Protein AF-A0A2I1XCS3-F1 (afdb_monomer)

Structure (mmCIF, N/CA/C/O backbone):
data_AF-A0A2I1XCS3-F1
#
_entry.id   AF-A0A2I1XCS3-F1
#
loop_
_atom_site.group_PDB
_atom_site.id
_atom_site.type_symbol
_atom_site.label_atom_id
_atom_site.label_alt_id
_atom_site.label_comp_id
_atom_site.label_asym_id
_atom_site.label_entity_id
_atom_site.label_seq_id
_atom_site.pdbx_PDB_ins_code
_atom_site.Cartn_x
_atom_site.Cartn_y
_atom_site.Cartn_z
_atom_site.occupancy
_atom_site.B_iso_or_equiv
_atom_site.auth_seq_id
_atom_site.auth_comp_id
_atom_site.auth_asym_id
_atom_site.auth_atom_id
_atom_site.pdbx_PDB_model_num
ATOM 1 N N . ALA A 1 1 ? -43.484 13.516 54.466 1.00 50.44 1 ALA A N 1
ATOM 2 C CA . ALA A 1 1 ? -42.136 13.540 53.861 1.00 50.44 1 ALA A CA 1
ATOM 3 C C . ALA A 1 1 ? -41.973 12.283 53.014 1.00 50.44 1 ALA A C 1
ATOM 5 O O . ALA A 1 1 ? -42.245 11.212 53.533 1.00 50.44 1 ALA A O 1
ATOM 6 N N . LYS A 1 2 ? -41.584 12.385 51.735 1.00 57.50 2 LYS A N 1
ATOM 7 C CA . LYS A 1 2 ? -41.239 11.208 50.914 1.00 57.50 2 LYS A CA 1
ATOM 8 C C . LYS A 1 2 ? -39.799 10.790 51.222 1.00 57.50 2 LYS A C 1
ATOM 10 O O . LYS A 1 2 ? -38.893 11.078 50.449 1.00 57.50 2 LYS A O 1
ATOM 15 N N . ALA A 1 3 ? -39.564 10.194 52.386 1.00 67.25 3 ALA A N 1
ATOM 16 C CA . ALA A 1 3 ? -38.280 9.554 52.654 1.00 67.25 3 ALA A CA 1
ATOM 17 C C . ALA A 1 3 ? -38.293 8.164 52.000 1.00 67.25 3 ALA A C 1
ATOM 19 O O . ALA A 1 3 ? -39.266 7.426 52.145 1.00 67.25 3 ALA A O 1
ATOM 20 N N . LEU A 1 4 ? -37.241 7.819 51.252 1.00 79.56 4 LEU A N 1
ATOM 21 C CA . LEU A 1 4 ? -37.061 6.484 50.656 1.00 79.56 4 LEU A CA 1
ATOM 22 C C . LEU A 1 4 ? -38.173 6.051 49.675 1.00 79.56 4 LEU A C 1
ATOM 24 O O . LEU A 1 4 ? -38.489 4.873 49.581 1.00 79.56 4 LEU A O 1
ATOM 28 N N . ASN A 1 5 ? -38.788 6.997 48.954 1.00 82.56 5 ASN A N 1
ATOM 29 C CA . ASN A 1 5 ? -39.909 6.741 48.033 1.00 82.56 5 ASN A CA 1
ATOM 30 C C . ASN A 1 5 ? -41.073 5.935 48.656 1.00 82.56 5 ASN A C 1
ATOM 32 O O . ASN A 1 5 ? -41.767 5.192 47.965 1.00 82.56 5 ASN A O 1
ATOM 36 N N . THR A 1 6 ? -41.279 6.086 49.966 1.00 82.19 6 THR A N 1
ATOM 37 C CA . THR A 1 6 ? -42.438 5.534 50.676 1.00 82.19 6 THR A CA 1
ATOM 38 C C . THR A 1 6 ? -43.639 6.464 50.531 1.00 82.19 6 THR A C 1
ATOM 40 O O . THR A 1 6 ? -43.492 7.686 50.390 1.00 82.19 6 THR A O 1
ATOM 43 N N . ASN A 1 7 ? -44.837 5.881 50.561 1.00 82.69 7 ASN A N 1
ATOM 44 C CA . ASN A 1 7 ? -46.089 6.624 50.622 1.00 82.69 7 ASN A CA 1
ATOM 45 C C . ASN A 1 7 ? -46.770 6.336 51.961 1.00 82.69 7 ASN A C 1
ATOM 47 O O . ASN A 1 7 ? -46.747 5.200 52.430 1.00 82.69 7 ASN A O 1
ATOM 51 N N . ILE A 1 8 ? -47.353 7.365 52.568 1.00 85.25 8 ILE A N 1
ATOM 52 C CA . ILE A 1 8 ? -48.136 7.231 53.797 1.00 85.25 8 ILE A CA 1
ATOM 53 C C . ILE A 1 8 ? -49.594 7.391 53.397 1.00 85.25 8 ILE A C 1
ATOM 55 O O . ILE A 1 8 ? -49.936 8.388 52.754 1.00 85.25 8 ILE A O 1
ATOM 59 N N . ASP A 1 9 ? -50.433 6.421 53.744 1.00 84.25 9 ASP A N 1
ATOM 60 C CA . ASP A 1 9 ? -51.871 6.543 53.544 1.00 84.25 9 ASP A CA 1
ATOM 61 C C . ASP A 1 9 ? -52.403 7.675 54.447 1.00 84.25 9 ASP A C 1
ATOM 63 O O . ASP A 1 9 ? -52.253 7.608 55.670 1.00 84.25 9 ASP A O 1
ATOM 67 N N . PRO A 1 10 ? -52.998 8.742 53.885 1.00 84.38 10 PRO A N 1
ATOM 68 C CA . PRO A 1 10 ? -53.437 9.897 54.666 1.00 84.38 10 PRO A CA 1
ATOM 69 C C . PRO A 1 10 ? -54.674 9.608 55.532 1.00 84.38 10 PRO A C 1
ATOM 71 O O . PRO A 1 10 ? -55.005 10.413 56.400 1.00 84.38 10 PRO A O 1
ATOM 74 N N . THR A 1 11 ? -55.356 8.488 55.292 1.00 89.31 11 THR A N 1
ATOM 75 C CA . THR A 1 11 ? -56.594 8.076 55.960 1.00 89.31 11 THR A CA 1
ATOM 76 C C . THR A 1 11 ? -56.315 7.081 57.079 1.00 89.31 11 THR A C 1
ATOM 78 O O . THR A 1 11 ? -56.870 7.209 58.167 1.00 89.31 11 THR A O 1
ATOM 81 N N . THR A 1 12 ? -55.462 6.086 56.818 1.00 89.94 12 THR A N 1
ATOM 82 C CA . THR A 1 12 ? -55.155 5.008 57.775 1.00 89.94 12 THR A CA 1
ATOM 83 C C . THR A 1 12 ? -53.853 5.239 58.540 1.00 89.94 12 THR A C 1
ATOM 85 O O . THR A 1 12 ? -53.646 4.635 59.589 1.00 89.94 12 THR A O 1
ATOM 88 N N . GLY A 1 13 ? -52.972 6.112 58.039 1.00 87.00 13 GLY A N 1
ATOM 89 C CA . GLY A 1 13 ? -51.632 6.331 58.583 1.00 87.00 13 GLY A CA 1
ATOM 90 C C . GLY A 1 13 ? -50.637 5.208 58.267 1.00 87.00 13 GLY A C 1
ATOM 91 O O . GLY A 1 13 ? -49.508 5.249 58.758 1.00 87.00 13 GLY A O 1
ATOM 92 N N . GLU A 1 14 ? -51.027 4.211 57.467 1.00 89.00 14 GLU A N 1
ATOM 93 C CA . GLU A 1 14 ? -50.168 3.085 57.105 1.00 89.00 14 GLU A CA 1
ATOM 94 C C . GLU A 1 14 ? -48.995 3.544 56.228 1.00 89.00 14 GLU A C 1
ATOM 96 O O . GLU A 1 14 ? -49.155 4.335 55.294 1.00 89.00 14 GLU A O 1
ATOM 101 N N . VAL A 1 15 ? -47.794 3.048 56.531 1.00 84.69 15 VAL A N 1
ATOM 102 C CA . VAL A 1 15 ? -46.579 3.343 55.765 1.00 84.69 15 VAL A CA 1
ATOM 103 C C . VAL A 1 15 ? -46.347 2.209 54.775 1.00 84.69 15 VAL A C 1
ATOM 105 O O . VAL A 1 15 ? -45.991 1.100 55.169 1.00 84.69 15 VAL A O 1
ATOM 108 N N . ALA A 1 16 ? -46.523 2.491 53.485 1.00 84.88 16 ALA A N 1
ATOM 109 C CA . ALA A 1 16 ? -46.220 1.529 52.435 1.00 84.88 16 ALA A CA 1
ATOM 110 C C . ALA A 1 16 ? -44.713 1.235 52.386 1.00 84.88 16 ALA A C 1
ATOM 112 O O . ALA A 1 16 ? -43.883 2.121 52.625 1.00 84.88 16 ALA A O 1
ATOM 113 N N . ALA A 1 17 ? -44.361 -0.001 52.019 1.00 83.94 17 ALA A N 1
ATOM 114 C CA . ALA A 1 17 ? -42.970 -0.377 51.797 1.00 83.94 17 ALA A CA 1
ATOM 115 C C . ALA A 1 17 ? -42.306 0.560 50.763 1.00 83.94 17 ALA A C 1
ATOM 117 O O . ALA A 1 17 ? -42.971 1.003 49.818 1.00 83.94 17 ALA A O 1
ATOM 118 N N . PRO A 1 18 ? -41.003 0.864 50.913 1.00 88.69 18 PRO A N 1
ATOM 119 C CA . PRO A 1 18 ? -40.250 1.578 49.890 1.00 88.69 18 PRO A CA 1
ATOM 120 C C . PRO A 1 18 ? -40.384 0.877 48.537 1.00 88.69 18 PRO A C 1
ATOM 122 O O . PRO A 1 18 ? -40.451 -0.348 48.470 1.00 88.69 18 PRO A O 1
ATOM 125 N N . SER A 1 19 ? -40.408 1.647 47.455 1.00 90.50 19 SER A N 1
ATOM 126 C CA . SER A 1 19 ? -40.428 1.098 46.100 1.00 90.50 19 SER A CA 1
ATOM 127 C C . SER A 1 19 ? -39.389 1.813 45.259 1.00 90.50 19 SER A C 1
ATOM 129 O O . SER A 1 19 ? -39.515 3.002 44.975 1.00 90.50 19 SER A O 1
ATOM 131 N N . PHE A 1 20 ? -38.335 1.108 44.873 1.00 92.94 20 PHE A N 1
ATOM 132 C CA . PHE A 1 20 ? -37.282 1.639 44.019 1.00 92.94 20 PHE A CA 1
ATOM 133 C C . PHE A 1 20 ? -37.382 1.009 42.644 1.00 92.94 20 PHE A C 1
ATOM 135 O O . PHE A 1 20 ? -37.646 -0.182 42.500 1.00 92.94 20 PHE A O 1
ATOM 142 N N . THR A 1 21 ? -37.159 1.807 41.609 1.00 93.88 21 THR A N 1
ATOM 143 C CA . THR A 1 21 ? -37.117 1.308 40.239 1.00 93.88 21 THR A CA 1
ATOM 144 C C . THR A 1 21 ? -35.851 1.808 39.576 1.00 93.88 21 THR A C 1
ATOM 146 O O . THR A 1 21 ? -35.616 3.013 39.519 1.00 93.88 21 THR A O 1
ATOM 149 N N . VAL A 1 22 ? -35.046 0.873 39.076 1.00 96.50 22 VAL A N 1
ATOM 150 C CA . VAL A 1 22 ? -33.810 1.164 38.349 1.00 96.50 22 VAL A CA 1
ATOM 151 C C . VAL A 1 22 ? -34.077 1.027 36.857 1.00 96.50 22 VAL A C 1
ATOM 153 O O . VAL A 1 22 ? -34.638 0.027 36.403 1.00 96.50 22 VAL A O 1
ATOM 156 N N . THR A 1 23 ? -33.689 2.043 36.094 1.00 96.38 23 THR A N 1
ATOM 157 C CA . THR A 1 23 ? -33.729 2.010 34.630 1.00 96.38 23 THR A CA 1
ATOM 158 C C . THR A 1 23 ? -32.484 1.293 34.114 1.00 96.38 23 THR A C 1
ATOM 160 O O . THR A 1 23 ? -31.374 1.576 34.559 1.00 96.38 23 THR A O 1
ATOM 163 N N . LYS A 1 24 ? -32.672 0.358 33.188 1.00 95.81 24 LYS A N 1
ATOM 164 C CA . LYS A 1 24 ? -31.611 -0.381 32.505 1.00 95.81 24 LYS A CA 1
ATOM 165 C C . LYS A 1 24 ? -30.914 0.491 31.465 1.00 95.81 24 LYS A C 1
ATOM 167 O O . LYS A 1 24 ? -31.454 1.511 31.038 1.00 95.81 24 LYS A O 1
ATOM 172 N N . ALA A 1 25 ? -29.756 0.043 30.985 1.00 91.69 25 ALA A N 1
ATOM 173 C CA . ALA A 1 25 ? -29.024 0.728 29.917 1.00 91.69 25 ALA A CA 1
ATOM 174 C C . ALA A 1 25 ? -29.815 0.837 28.593 1.00 91.69 25 ALA A C 1
ATOM 176 O O . ALA A 1 25 ? -29.577 1.754 27.814 1.00 91.69 25 ALA A O 1
ATOM 177 N N . ASP A 1 26 ? -30.777 -0.061 28.353 1.00 93.94 26 ASP A N 1
ATOM 178 C CA . ASP A 1 26 ? -31.667 -0.043 27.180 1.00 93.94 26 ASP A CA 1
ATOM 179 C C . ASP A 1 26 ? -32.906 0.866 27.341 1.00 93.94 26 ASP A C 1
ATOM 181 O O . ASP A 1 26 ? -33.750 0.934 26.449 1.00 93.94 26 ASP A O 1
ATOM 185 N N . GLY A 1 27 ? -33.040 1.557 28.480 1.00 94.44 27 GLY A N 1
ATOM 186 C CA . GLY A 1 27 ? -34.174 2.429 28.796 1.00 94.44 27 GLY A CA 1
ATOM 187 C C . GLY A 1 27 ? -35.395 1.722 29.401 1.00 94.44 27 GLY A C 1
ATOM 188 O O . GLY A 1 27 ? -36.298 2.399 29.899 1.00 94.44 27 GLY A O 1
ATOM 189 N N . THR A 1 28 ? -35.442 0.385 29.425 1.00 97.00 28 THR A N 1
ATOM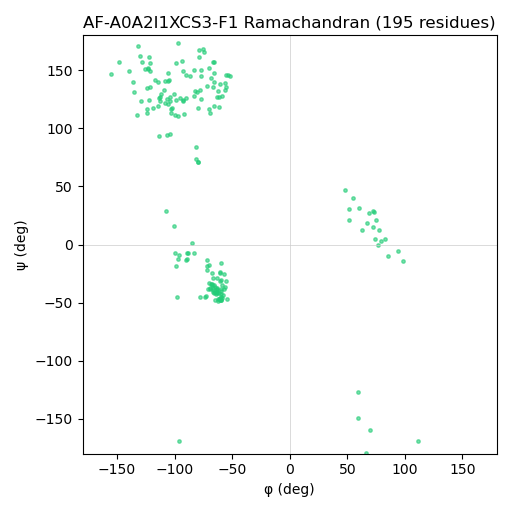 190 C CA . THR A 1 28 ? -36.489 -0.368 30.141 1.00 97.00 28 THR A CA 1
ATOM 191 C C . THR A 1 28 ? -36.256 -0.339 31.654 1.00 97.00 28 THR A C 1
ATOM 193 O O . THR A 1 28 ? -35.203 0.076 32.129 1.00 97.00 28 THR A O 1
ATOM 196 N N . LYS A 1 29 ? -37.238 -0.759 32.459 1.00 97.12 29 LYS A N 1
ATOM 197 C CA . LYS A 1 29 ? -37.126 -0.768 33.928 1.00 97.12 29 LYS A CA 1
ATOM 198 C C . LYS A 1 29 ? -36.914 -2.182 34.455 1.00 97.12 29 LYS A C 1
ATOM 200 O O . LYS A 1 29 ? -37.506 -3.137 33.951 1.00 97.12 29 LYS A O 1
ATOM 205 N N . HIS A 1 30 ? -36.075 -2.318 35.477 1.00 96.94 30 HIS A N 1
ATOM 206 C CA . HIS A 1 30 ? -36.084 -3.505 36.330 1.00 96.94 30 HIS A CA 1
ATOM 207 C C . HIS A 1 30 ? -37.404 -3.591 37.111 1.00 96.94 30 HIS A C 1
ATOM 209 O O . HIS A 1 30 ? -38.061 -2.561 37.306 1.00 96.94 30 HIS A O 1
ATOM 215 N N . PRO A 1 31 ? -37.805 -4.790 37.572 1.00 95.75 31 PRO A N 1
ATOM 216 C CA . PRO A 1 31 ? -38.882 -4.922 38.546 1.00 95.75 31 PRO A CA 1
ATOM 217 C C . PRO A 1 31 ? -38.639 -4.018 39.761 1.00 95.75 31 PRO A C 1
ATOM 219 O O . PRO A 1 31 ? -37.492 -3.814 40.161 1.00 95.75 31 PRO A O 1
ATOM 222 N N . ALA A 1 32 ? -39.710 -3.463 40.332 1.00 94.62 32 ALA A N 1
ATOM 223 C CA . ALA A 1 32 ? -39.592 -2.623 41.517 1.00 94.62 32 ALA A CA 1
ATOM 224 C C . ALA A 1 32 ? -39.101 -3.446 42.719 1.00 94.62 32 ALA A C 1
ATOM 226 O O . ALA A 1 32 ? -39.540 -4.580 42.913 1.00 94.62 32 ALA A O 1
ATOM 227 N N . VAL A 1 33 ? -38.210 -2.863 43.520 1.00 94.25 33 VAL A N 1
ATOM 228 C CA . VAL A 1 33 ? -37.584 -3.516 44.679 1.00 94.25 33 VAL A CA 1
ATOM 229 C C . VAL A 1 33 ? -37.829 -2.733 45.966 1.00 94.25 33 VAL A C 1
ATOM 231 O O . VAL A 1 33 ? -38.018 -1.516 45.936 1.00 94.25 33 VAL A O 1
ATOM 234 N N . GLY A 1 34 ? -37.844 -3.444 47.096 1.00 91.69 34 GLY A N 1
ATOM 235 C CA . GLY A 1 34 ? -38.246 -2.903 48.399 1.00 91.69 34 GLY A CA 1
ATOM 236 C C . GLY A 1 34 ? -37.121 -2.278 49.223 1.00 91.69 34 GLY A C 1
ATOM 237 O O . GLY A 1 34 ? -37.386 -1.615 50.225 1.00 91.69 34 GLY A O 1
ATOM 238 N N . THR A 1 35 ? -35.862 -2.488 48.830 1.00 91.69 35 THR A N 1
ATOM 239 C CA . THR A 1 35 ? -34.694 -2.023 49.584 1.00 91.69 35 THR A CA 1
ATOM 240 C C . THR A 1 35 ? -33.731 -1.227 48.713 1.00 91.69 35 THR A C 1
ATOM 242 O O . THR A 1 35 ? -33.689 -1.367 47.489 1.00 91.69 35 THR A O 1
ATOM 245 N N . VAL A 1 36 ? -32.927 -0.383 49.363 1.00 92.50 36 VAL A N 1
ATOM 246 C CA . VAL A 1 36 ? -31.844 0.344 48.689 1.00 92.50 36 VAL A CA 1
ATOM 247 C C . VAL A 1 36 ? -30.765 -0.624 48.199 1.00 92.50 36 VAL A C 1
ATOM 249 O O . VAL A 1 36 ? -30.219 -0.398 47.126 1.00 92.50 36 VAL A O 1
ATOM 252 N N . GLN A 1 37 ? -30.487 -1.706 48.936 1.00 95.25 37 GLN A N 1
ATOM 253 C CA . GLN A 1 37 ? -29.481 -2.691 48.533 1.00 95.25 37 GLN A CA 1
ATOM 254 C C . GLN A 1 37 ? -29.867 -3.369 47.217 1.00 95.25 37 GLN A C 1
ATOM 256 O O . GLN A 1 37 ? -29.074 -3.342 46.286 1.00 95.25 37 GLN A O 1
ATOM 261 N N . ASP A 1 38 ? -31.105 -3.856 47.090 1.00 95.50 38 ASP A N 1
ATOM 262 C CA . ASP A 1 38 ? -31.568 -4.484 45.846 1.00 95.50 38 ASP A CA 1
ATOM 263 C C . ASP A 1 38 ? -31.497 -3.503 44.666 1.00 95.50 38 ASP A C 1
ATOM 265 O O . ASP A 1 38 ? -31.146 -3.872 43.547 1.00 95.50 38 ASP A O 1
ATOM 269 N N . ALA A 1 39 ? -31.816 -2.226 44.906 1.00 95.44 39 ALA A N 1
ATOM 270 C CA . ALA A 1 39 ? -31.714 -1.198 43.879 1.00 95.44 39 ALA A CA 1
ATOM 271 C C . ALA A 1 39 ? -30.252 -0.965 43.464 1.00 95.44 39 ALA A C 1
ATOM 273 O O . ALA A 1 39 ? -29.965 -0.841 42.275 1.00 95.44 39 ALA A O 1
ATOM 274 N N . LEU A 1 40 ? -29.318 -0.939 44.416 1.00 96.62 40 LEU A N 1
ATOM 275 C CA . LEU A 1 40 ? -27.889 -0.825 44.128 1.00 96.62 40 LEU A CA 1
ATOM 276 C C . LEU A 1 40 ? -27.346 -2.066 43.412 1.00 96.62 40 LEU A C 1
ATOM 278 O O . LEU A 1 40 ? -26.558 -1.912 42.483 1.00 96.62 40 LEU A O 1
ATOM 282 N N . ASP A 1 41 ? -27.816 -3.264 43.755 1.00 97.12 41 ASP A N 1
ATOM 283 C CA . ASP A 1 41 ? -27.465 -4.500 43.053 1.00 97.12 41 ASP A CA 1
ATOM 284 C C . ASP A 1 41 ? -27.951 -4.450 41.598 1.00 97.12 41 ASP A C 1
ATOM 286 O O . ASP A 1 41 ? -27.196 -4.773 40.681 1.00 97.12 41 ASP A O 1
ATOM 290 N N . LYS A 1 42 ? -29.165 -3.928 41.352 1.00 97.38 42 LYS A N 1
ATOM 291 C CA . LYS A 1 42 ? -29.665 -3.669 39.990 1.00 97.38 42 LYS A CA 1
ATOM 292 C C . LYS A 1 42 ? -28.844 -2.636 39.232 1.00 97.38 42 LYS A C 1
ATOM 294 O O . LYS A 1 42 ? -28.633 -2.804 38.034 1.00 97.38 42 LYS A O 1
ATOM 299 N N . VAL A 1 43 ? -28.348 -1.592 39.893 1.00 96.25 43 VAL A N 1
ATOM 300 C CA . VAL A 1 43 ? -27.379 -0.672 39.274 1.00 96.25 43 VAL A CA 1
ATOM 301 C C . VAL A 1 43 ? -26.077 -1.415 38.947 1.00 96.25 43 VAL A C 1
ATOM 303 O O . VAL A 1 43 ? -25.562 -1.265 37.841 1.00 96.25 43 VAL A O 1
ATOM 306 N N . GLY A 1 44 ? -25.592 -2.262 39.860 1.00 96.00 44 GLY A N 1
ATOM 307 C CA . GLY A 1 44 ? -24.431 -3.142 39.693 1.00 96.00 44 GLY A CA 1
ATOM 308 C C . GLY A 1 44 ? -24.530 -4.056 38.466 1.00 96.00 44 GLY A C 1
ATOM 309 O O . GLY A 1 44 ? -23.598 -4.134 37.662 1.00 96.00 44 GLY A O 1
ATOM 310 N N . GLU A 1 45 ? -25.682 -4.701 38.272 1.00 95.25 45 GLU A N 1
ATOM 311 C CA . GLU A 1 45 ? -25.977 -5.530 37.095 1.00 95.25 45 GLU A CA 1
ATOM 312 C C . GLU A 1 45 ? -25.839 -4.741 35.786 1.00 95.25 45 GLU A C 1
ATOM 314 O O . GLU A 1 45 ? -25.338 -5.271 34.799 1.00 95.25 45 GLU A O 1
ATOM 319 N N . GLU A 1 46 ? -26.254 -3.472 35.752 1.00 94.81 46 GLU A N 1
ATOM 320 C CA . GLU A 1 46 ? -26.185 -2.651 34.539 1.00 94.81 46 GLU A CA 1
ATOM 321 C C . GLU A 1 46 ? -24.772 -2.129 34.262 1.00 94.81 46 GLU A C 1
ATOM 323 O O . GLU A 1 46 ? -24.293 -2.227 33.131 1.00 94.81 46 GLU A O 1
ATOM 328 N N . VAL A 1 47 ? -24.070 -1.620 35.279 1.00 93.69 47 VAL A N 1
ATOM 329 C CA . VAL A 1 47 ? -22.708 -1.078 35.104 1.00 93.69 47 VAL A CA 1
ATOM 330 C C . VAL A 1 47 ? -21.688 -2.163 34.747 1.00 93.69 47 VAL A C 1
ATOM 332 O O . VAL A 1 47 ? -20.679 -1.878 34.105 1.00 93.69 47 VAL A O 1
ATOM 335 N N . THR A 1 48 ? -21.959 -3.420 35.104 1.00 92.75 48 THR A N 1
ATOM 336 C CA . THR A 1 48 ? -21.101 -4.562 34.758 1.00 92.75 48 THR A CA 1
ATOM 337 C C . THR A 1 48 ? -21.347 -5.115 33.354 1.00 92.75 48 THR A C 1
ATOM 339 O O . THR A 1 48 ? -20.568 -5.959 32.911 1.00 92.75 48 THR A O 1
ATOM 342 N N . LYS A 1 49 ? -22.368 -4.659 32.609 1.00 92.25 49 LYS A N 1
ATOM 343 C CA . LYS A 1 49 ? -22.595 -5.119 31.223 1.00 92.25 49 LYS A CA 1
ATOM 344 C C . LYS A 1 49 ? -21.471 -4.703 30.274 1.00 92.25 49 LYS A C 1
ATOM 346 O O . LYS A 1 49 ? -21.095 -5.505 29.424 1.00 92.25 49 LYS A O 1
ATOM 351 N N . GLY A 1 50 ? -20.897 -3.512 30.463 1.00 91.69 50 GLY A N 1
ATOM 352 C CA . GLY A 1 50 ? -19.805 -3.006 29.627 1.00 91.69 50 GLY A CA 1
ATOM 353 C C . GLY A 1 50 ? -20.179 -2.892 28.141 1.00 91.69 50 GLY A C 1
ATOM 354 O O . GLY A 1 50 ? -21.338 -2.658 27.800 1.00 91.69 50 GLY A O 1
ATOM 355 N N . LEU A 1 51 ? -19.189 -3.064 27.263 1.00 94.31 51 LEU A N 1
ATOM 356 C CA . LEU A 1 51 ? -19.330 -3.108 25.807 1.00 94.31 51 LEU A CA 1
ATOM 357 C C . LEU A 1 51 ? -18.754 -4.421 25.266 1.00 94.31 51 LEU A C 1
ATOM 359 O O . LEU A 1 51 ? -17.643 -4.793 25.622 1.00 94.31 51 LEU A O 1
ATOM 363 N N . ASN A 1 52 ? -19.459 -5.087 24.355 1.00 93.25 52 ASN A N 1
ATOM 364 C CA . ASN A 1 52 ? -18.893 -6.204 23.596 1.00 93.25 52 ASN A CA 1
ATOM 365 C C . ASN A 1 52 ? -18.358 -5.692 22.256 1.00 93.25 52 ASN A C 1
ATOM 367 O O . ASN A 1 52 ? -19.098 -5.064 21.499 1.00 93.25 52 ASN A O 1
ATOM 371 N N . ILE A 1 53 ? -17.093 -5.978 21.959 1.00 95.00 53 ILE A N 1
ATOM 372 C CA . ILE A 1 53 ? -16.437 -5.630 20.697 1.00 95.00 53 ILE A CA 1
ATOM 373 C C . ILE A 1 53 ? -16.211 -6.911 19.893 1.00 95.00 53 ILE A C 1
ATOM 375 O O . ILE A 1 53 ? -15.721 -7.912 20.413 1.00 95.00 53 ILE A O 1
ATOM 379 N N . VAL A 1 54 ? -16.569 -6.869 18.611 1.00 95.12 54 VAL A N 1
ATOM 380 C CA . VAL A 1 54 ? -16.357 -7.945 17.636 1.00 95.12 54 VAL A CA 1
ATOM 381 C C . VAL A 1 54 ? -15.598 -7.394 16.432 1.00 95.12 54 VAL A C 1
ATOM 383 O O . VAL A 1 54 ? -15.713 -6.211 16.117 1.00 95.12 54 VAL A O 1
ATOM 386 N N . ALA A 1 55 ? -14.823 -8.244 15.767 1.00 94.00 55 ALA A N 1
ATOM 387 C CA . ALA A 1 55 ? -14.092 -7.913 14.548 1.00 94.00 55 ALA A CA 1
ATOM 388 C C . ALA A 1 55 ? -14.368 -8.972 13.475 1.00 94.00 55 ALA A C 1
ATOM 390 O O . ALA A 1 55 ? -14.775 -10.086 13.801 1.00 94.00 55 ALA A O 1
ATOM 391 N N . ASP A 1 56 ? -14.087 -8.649 12.210 1.00 94.81 56 ASP A N 1
ATOM 392 C CA . ASP A 1 56 ? -14.283 -9.570 11.078 1.00 94.81 56 ASP A CA 1
ATOM 393 C C . ASP A 1 56 ? -13.512 -10.890 11.237 1.00 94.81 56 ASP A C 1
ATOM 395 O O . ASP A 1 56 ? -13.890 -11.914 10.674 1.00 94.81 56 ASP A O 1
ATOM 399 N N . ASN A 1 57 ? -12.416 -10.867 12.002 1.00 92.56 57 ASN A N 1
ATOM 400 C CA . ASN A 1 57 ? -11.589 -12.029 12.292 1.00 92.56 57 ASN A CA 1
ATOM 401 C C . ASN A 1 57 ? -11.229 -12.062 13.783 1.00 92.56 57 ASN A C 1
ATOM 403 O O . ASN A 1 57 ? -10.717 -11.078 14.319 1.00 92.56 57 ASN A O 1
ATOM 407 N N . GLY A 1 58 ? -11.412 -13.219 14.424 1.00 91.19 58 GLY A N 1
ATOM 408 C CA . GLY A 1 58 ? -11.094 -13.444 15.837 1.00 91.19 58 GLY A CA 1
ATOM 409 C C . GLY A 1 58 ? -12.331 -13.641 16.717 1.00 91.19 58 GLY A C 1
ATOM 410 O O . GLY A 1 58 ? -13.438 -13.835 16.220 1.00 91.19 58 GLY A O 1
ATOM 411 N N . SER A 1 59 ? -12.117 -13.627 18.033 1.00 93.62 59 SER A N 1
ATOM 412 C CA . SER A 1 59 ? -13.169 -13.795 19.046 1.00 93.62 59 SER A CA 1
ATOM 413 C C . SER A 1 59 ? -13.719 -12.447 19.520 1.00 93.62 59 SER A C 1
ATOM 415 O O . SER A 1 59 ? -13.041 -11.425 19.426 1.00 93.62 59 SER A O 1
ATOM 417 N N . SER A 1 60 ? -14.937 -12.452 20.064 1.00 94.44 60 SER A N 1
ATOM 418 C CA . SER A 1 60 ? -15.518 -11.299 20.759 1.00 94.44 60 SER A CA 1
ATOM 419 C C . SER A 1 60 ? -14.790 -11.007 22.070 1.00 94.44 60 SER A C 1
ATOM 421 O O . SER A 1 60 ? -14.485 -11.946 22.805 1.00 94.44 60 SER A O 1
ATOM 423 N N . GLU A 1 61 ? -14.640 -9.729 22.412 1.00 95.75 61 GLU A N 1
ATOM 424 C CA . GLU A 1 61 ? -14.059 -9.281 23.681 1.00 95.75 61 GLU A CA 1
ATOM 425 C C . GLU A 1 61 ? -15.056 -8.409 24.454 1.00 95.75 61 GLU A C 1
ATOM 427 O O . GLU A 1 61 ? -15.685 -7.515 23.879 1.00 95.75 61 GLU A O 1
ATOM 432 N N . LYS A 1 62 ? -15.193 -8.646 25.764 1.00 95.06 62 LYS A N 1
ATOM 433 C CA . LYS A 1 62 ? -15.982 -7.790 26.656 1.00 95.06 62 LYS A CA 1
ATOM 434 C C . LYS A 1 62 ? -15.077 -6.739 27.292 1.00 95.06 62 LYS A C 1
ATOM 436 O O . LYS A 1 62 ? -14.131 -7.071 27.993 1.00 95.06 62 LYS A O 1
ATOM 441 N N . VAL A 1 63 ? -15.435 -5.478 27.110 1.00 96.00 63 VAL A N 1
ATOM 442 C CA . VAL A 1 63 ? -14.779 -4.304 27.684 1.00 96.00 63 VAL A CA 1
ATOM 443 C C . VAL A 1 63 ? -15.626 -3.807 28.848 1.00 96.00 63 VAL A C 1
ATOM 445 O O . VAL A 1 63 ? -16.756 -3.356 28.657 1.00 96.00 63 VAL A O 1
ATOM 448 N N . ASN A 1 64 ? -15.110 -3.899 30.067 1.00 94.50 64 ASN A N 1
ATOM 449 C CA . ASN A 1 64 ? -15.797 -3.389 31.247 1.00 94.50 64 ASN A CA 1
ATOM 450 C C . ASN A 1 64 ? -15.627 -1.867 31.349 1.00 94.50 64 ASN A C 1
ATOM 452 O O . ASN A 1 64 ? -14.739 -1.265 30.742 1.00 94.50 64 ASN A O 1
ATOM 456 N N . LEU A 1 65 ? -16.489 -1.213 32.131 1.00 94.31 65 LEU A N 1
ATOM 457 C CA . LEU A 1 65 ? -16.320 0.212 32.405 1.00 94.31 65 LEU A CA 1
ATOM 458 C C . LEU A 1 65 ? -14.987 0.450 33.128 1.00 94.31 65 LEU A C 1
ATOM 460 O O . LEU A 1 65 ? -14.717 -0.164 34.155 1.00 94.31 65 LEU A O 1
ATOM 464 N N . GLY A 1 66 ? -14.176 1.361 32.588 1.00 92.56 66 GLY A N 1
ATOM 465 C CA . GLY A 1 66 ? -12.825 1.650 33.077 1.00 92.56 66 GLY A CA 1
ATOM 466 C C . GLY A 1 66 ? -11.709 0.953 32.293 1.00 92.56 66 GLY A C 1
ATOM 467 O O . GLY A 1 66 ? -10.560 1.380 32.396 1.00 92.56 66 GLY A O 1
ATOM 468 N N . ASP A 1 67 ? -12.031 -0.043 31.463 1.00 96.38 67 ASP A N 1
ATOM 469 C CA . ASP A 1 67 ? -11.044 -0.679 30.591 1.00 96.38 67 ASP A CA 1
ATOM 470 C C . ASP A 1 67 ? -10.601 0.270 29.465 1.00 96.38 67 ASP A C 1
ATOM 472 O O . ASP A 1 67 ? -11.339 1.149 29.009 1.00 96.38 67 ASP A O 1
ATOM 476 N N . THR A 1 68 ? -9.368 0.079 28.991 1.00 94.12 68 THR A N 1
ATOM 477 C CA . THR A 1 68 ? -8.815 0.817 27.848 1.00 94.12 68 THR A CA 1
ATOM 478 C C . THR A 1 68 ? -8.811 -0.062 26.606 1.00 94.12 68 THR A C 1
ATOM 480 O O . THR A 1 68 ? -8.174 -1.112 26.582 1.00 94.12 68 THR A O 1
ATOM 483 N N . VAL A 1 69 ? -9.454 0.408 25.537 1.00 94.00 69 VAL A N 1
ATOM 484 C CA . VAL A 1 69 ? -9.382 -0.223 24.214 1.00 94.00 69 VAL A CA 1
ATOM 485 C C . VAL A 1 69 ? -8.267 0.432 23.410 1.00 94.00 69 VAL A C 1
ATOM 487 O O . VAL A 1 69 ? -8.265 1.645 23.206 1.00 94.00 69 VAL A O 1
ATOM 490 N N . LYS A 1 70 ? -7.319 -0.373 22.927 1.00 93.69 70 LYS A N 1
ATOM 491 C CA . LYS A 1 70 ? -6.237 0.092 22.057 1.00 93.69 70 LYS A CA 1
ATOM 492 C C . LYS A 1 70 ? -6.524 -0.272 20.604 1.00 93.69 70 LYS A C 1
ATOM 494 O O . LYS A 1 70 ? -6.512 -1.447 20.247 1.00 93.69 70 LYS A O 1
ATOM 499 N N . TYR A 1 71 ? -6.670 0.740 19.756 1.00 94.12 71 TYR A N 1
ATOM 500 C CA . TYR A 1 71 ? -6.637 0.574 18.304 1.00 94.12 71 TYR A CA 1
ATOM 501 C C . TYR A 1 71 ? -5.183 0.420 17.846 1.00 94.12 71 TYR A C 1
ATOM 503 O O . TYR A 1 71 ? -4.293 1.131 18.314 1.00 94.12 71 TYR A O 1
ATOM 511 N N . THR A 1 72 ? -4.910 -0.569 16.997 1.00 94.44 72 THR A N 1
ATOM 512 C CA . THR A 1 72 ? -3.547 -0.884 16.556 1.00 94.44 72 THR A CA 1
ATOM 513 C C . THR A 1 72 ? -3.575 -1.593 15.209 1.00 94.44 72 THR A C 1
ATOM 515 O O . THR A 1 72 ? -4.456 -2.412 14.964 1.00 94.44 72 THR A O 1
ATOM 518 N N . SER A 1 73 ? -2.557 -1.364 14.374 1.00 94.62 73 SER A N 1
ATOM 519 C CA . SER A 1 73 ? -2.260 -2.228 13.228 1.00 94.62 73 SER A CA 1
ATOM 520 C C . SER A 1 73 ? -0.934 -2.949 13.438 1.00 94.62 73 SER A C 1
ATOM 522 O O . SER A 1 73 ? 0.107 -2.321 13.633 1.00 94.62 73 SER A O 1
ATOM 524 N N . LYS A 1 74 ? -0.956 -4.286 13.389 1.00 92.12 74 LYS A N 1
ATOM 525 C CA . LYS A 1 74 ? 0.263 -5.102 13.519 1.00 92.12 74 LYS A CA 1
ATOM 526 C C . LYS A 1 74 ? 1.194 -4.937 12.318 1.00 92.12 74 LYS A C 1
ATOM 528 O O . LYS A 1 74 ? 2.407 -5.012 12.483 1.00 92.12 74 LYS A O 1
ATOM 533 N N . ASP A 1 75 ? 0.636 -4.735 11.126 1.00 92.31 75 ASP A N 1
ATOM 534 C CA . ASP A 1 75 ? 1.412 -4.592 9.892 1.00 92.31 75 ASP A CA 1
ATOM 535 C C . ASP A 1 75 ? 1.850 -3.157 9.597 1.00 92.31 75 ASP A C 1
ATOM 537 O O . ASP A 1 75 ? 2.669 -2.948 8.708 1.00 92.31 75 ASP A O 1
ATOM 541 N N . LYS A 1 76 ? 1.352 -2.200 10.390 1.00 94.94 76 LYS A N 1
ATOM 542 C CA . LYS A 1 76 ? 1.669 -0.772 10.319 1.00 94.94 76 LYS A CA 1
ATOM 543 C C . LYS A 1 76 ? 1.265 -0.090 9.007 1.00 94.94 76 LYS A C 1
ATOM 545 O O . LYS A 1 76 ? 1.659 1.049 8.805 1.00 94.94 76 LYS A O 1
ATOM 550 N N . ASN A 1 77 ? 0.455 -0.726 8.157 1.00 97.12 77 ASN A N 1
ATOM 551 C CA . ASN A 1 77 ? -0.090 -0.076 6.960 1.00 97.12 77 ASN A CA 1
ATOM 552 C C . ASN A 1 77 ? -1.128 0.996 7.314 1.00 97.12 77 ASN A C 1
ATOM 554 O O . ASN A 1 77 ? -1.235 2.005 6.622 1.00 97.12 77 ASN A O 1
ATOM 558 N N . ILE A 1 78 ? -1.878 0.767 8.396 1.00 97.81 78 ILE A N 1
ATOM 559 C CA . ILE A 1 78 ? -2.836 1.717 8.962 1.00 97.81 78 ILE A CA 1
ATOM 560 C C . ILE A 1 78 ? -2.226 2.349 10.211 1.00 97.81 78 ILE A C 1
ATOM 562 O O . ILE A 1 78 ? -1.793 1.644 11.128 1.00 97.81 78 ILE A O 1
ATOM 566 N N . VAL A 1 79 ? -2.221 3.677 10.246 1.00 97.44 79 VAL A N 1
ATOM 567 C CA . VAL A 1 79 ? -1.836 4.493 11.395 1.00 97.44 79 VAL A CA 1
ATOM 568 C C . VAL A 1 79 ? -3.108 4.935 12.105 1.00 97.44 79 VAL A C 1
ATOM 570 O O . VAL A 1 79 ? -3.987 5.538 11.496 1.00 97.44 79 VAL A O 1
ATOM 573 N N . THR A 1 80 ? -3.201 4.625 13.396 1.00 97.25 80 THR A N 1
ATOM 574 C CA . THR A 1 80 ? -4.315 5.037 14.255 1.00 97.25 80 THR A CA 1
ATOM 575 C C . THR A 1 80 ? -3.852 6.149 15.185 1.00 97.25 80 THR A C 1
ATOM 577 O O . THR A 1 80 ? -2.929 5.923 15.975 1.00 97.25 80 THR A O 1
ATOM 580 N N . THR A 1 81 ? -4.493 7.314 15.130 1.00 96.69 81 THR A N 1
ATOM 581 C CA . THR A 1 81 ? -4.094 8.493 15.913 1.00 96.69 81 THR A CA 1
ATOM 582 C C . THR A 1 81 ? -5.249 8.955 16.787 1.00 96.69 81 THR A C 1
ATOM 584 O O . THR A 1 81 ? -6.339 9.226 16.294 1.00 96.69 81 THR A O 1
ATOM 587 N N . SER A 1 82 ? -5.027 9.061 18.097 1.00 95.31 82 SER A N 1
ATOM 588 C CA . SER A 1 82 ? -6.006 9.669 19.000 1.00 95.31 82 SER A CA 1
ATOM 589 C C . SER A 1 82 ? -5.965 11.191 18.880 1.00 95.31 82 SER A C 1
ATOM 591 O O . SER A 1 82 ? -4.903 11.788 19.072 1.00 95.31 82 SER A O 1
ATOM 593 N N . GLY A 1 83 ? -7.114 11.800 18.595 1.00 90.44 83 GLY A N 1
ATOM 594 C CA . GLY A 1 83 ? -7.288 13.248 18.532 1.00 90.44 83 GLY A CA 1
ATOM 595 C C . GLY A 1 83 ? -7.833 13.847 19.830 1.00 90.44 83 GLY A C 1
ATOM 596 O O . GLY A 1 83 ? -7.923 13.197 20.876 1.00 90.44 83 GLY A O 1
ATOM 597 N N . THR A 1 84 ? -8.230 15.116 19.762 1.00 92.31 84 THR A N 1
ATOM 598 C CA . THR A 1 84 ? -9.064 15.740 20.796 1.00 92.31 84 THR A CA 1
ATOM 599 C C . THR A 1 84 ? -10.527 15.312 20.604 1.00 92.31 84 THR A C 1
ATOM 601 O O . THR A 1 84 ? -10.880 14.674 19.621 1.00 92.31 84 THR A O 1
ATOM 604 N N . GLY A 1 85 ? -11.405 15.562 21.579 1.00 90.06 85 GLY A N 1
ATOM 605 C CA . GLY A 1 85 ? -12.845 15.326 21.376 1.00 90.06 85 GLY A CA 1
ATOM 606 C C . GLY A 1 85 ? -13.309 13.860 21.333 1.00 90.06 85 GLY A C 1
ATOM 607 O O . GLY A 1 85 ? -14.460 13.619 20.988 1.00 90.06 85 GLY A O 1
ATOM 608 N N . LYS A 1 86 ? -12.482 12.896 21.772 1.00 91.19 86 LYS A N 1
ATOM 609 C CA . LYS A 1 86 ? -12.747 11.437 21.681 1.00 91.19 86 LYS A CA 1
ATOM 610 C C . LYS A 1 86 ? -12.722 10.903 20.240 1.00 91.19 86 LYS A C 1
ATOM 612 O O . LYS A 1 86 ? -13.361 9.898 19.943 1.00 91.19 86 LYS A O 1
ATOM 617 N N . GLU A 1 87 ? -11.976 11.565 19.366 1.00 95.12 87 GLU A N 1
ATOM 618 C CA . GLU A 1 87 ? -11.783 11.137 17.986 1.00 95.12 87 GLU A CA 1
ATOM 619 C C . GLU A 1 87 ? -10.628 10.141 17.869 1.00 95.12 87 GLU A C 1
ATOM 621 O O . GLU A 1 87 ? -9.608 10.251 18.558 1.00 95.12 87 GLU A O 1
ATOM 626 N N . ILE A 1 88 ? -10.789 9.182 16.961 1.00 95.88 88 ILE A N 1
ATOM 627 C CA . ILE A 1 88 ? -9.728 8.287 16.507 1.00 95.88 88 ILE A CA 1
ATOM 628 C C . ILE A 1 88 ? -9.662 8.429 14.991 1.00 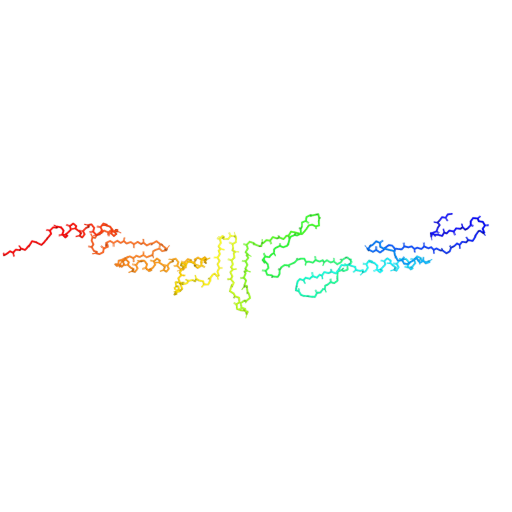95.88 88 ILE A C 1
ATOM 630 O O . ILE A 1 88 ? -10.629 8.106 14.302 1.00 95.88 88 ILE A O 1
ATOM 634 N N . ASP A 1 89 ? -8.532 8.913 14.491 1.00 96.38 89 ASP A N 1
ATOM 635 C CA . ASP A 1 89 ? -8.258 8.998 13.061 1.00 96.38 89 ASP A CA 1
ATOM 636 C C . ASP A 1 89 ? -7.585 7.719 12.554 1.00 96.38 89 ASP A C 1
ATOM 638 O O . ASP A 1 89 ? -6.776 7.099 13.257 1.00 96.38 89 ASP A O 1
ATOM 642 N N . PHE A 1 90 ? -7.908 7.356 11.315 1.00 97.50 90 PHE A N 1
ATOM 643 C CA . PHE A 1 90 ? -7.308 6.244 10.594 1.00 97.50 90 PHE A CA 1
ATOM 644 C C . PHE A 1 90 ? -6.731 6.761 9.283 1.00 97.50 90 PHE A C 1
ATOM 646 O O . PHE A 1 90 ? -7.460 7.127 8.364 1.00 97.50 90 PHE A O 1
ATOM 653 N N . SER A 1 91 ? -5.409 6.714 9.186 1.00 97.19 91 SER A N 1
ATOM 654 C CA . SER A 1 91 ? -4.661 7.147 8.012 1.00 97.1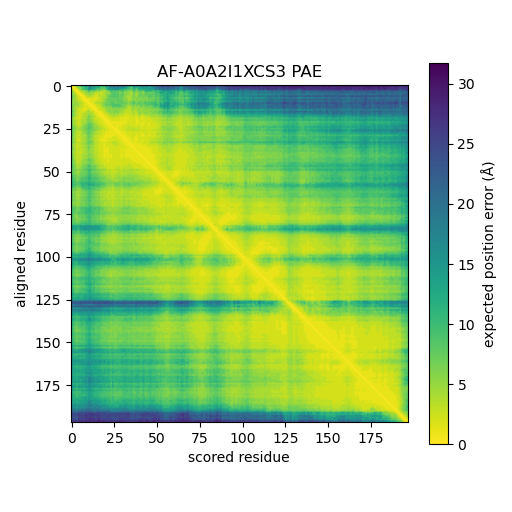9 91 SER A CA 1
ATOM 655 C C . SER A 1 91 ? -3.811 6.002 7.461 1.00 97.19 91 SER A C 1
ATOM 657 O O . SER A 1 91 ? -3.527 5.022 8.156 1.00 97.19 91 SER A O 1
ATOM 659 N N . LEU A 1 92 ? -3.381 6.111 6.204 1.00 97.88 92 LEU A N 1
ATOM 660 C CA . LEU A 1 92 ? -2.342 5.229 5.671 1.00 97.88 92 LEU A CA 1
ATOM 661 C C . LEU A 1 92 ? -0.971 5.672 6.189 1.00 97.88 92 LEU A C 1
ATOM 663 O O . LEU A 1 92 ? -0.712 6.864 6.350 1.00 97.88 92 LEU A O 1
ATOM 667 N N . ALA A 1 93 ? -0.081 4.713 6.429 1.00 97.88 93 ALA A N 1
ATOM 668 C CA . ALA A 1 93 ? 1.329 5.020 6.637 1.00 97.88 93 ALA A CA 1
ATOM 669 C C . ALA A 1 93 ? 1.963 5.574 5.351 1.00 97.88 93 ALA A C 1
ATOM 671 O O . ALA A 1 93 ? 1.515 5.262 4.249 1.00 97.88 93 ALA A O 1
ATOM 672 N N . GLU A 1 94 ? 3.062 6.328 5.481 1.00 98.00 94 GLU A N 1
ATOM 673 C CA . GLU A 1 94 ? 3.851 6.786 4.322 1.00 98.00 94 GLU A CA 1
ATOM 674 C C . GLU A 1 94 ? 4.297 5.613 3.435 1.00 98.00 94 GLU A C 1
ATOM 676 O O . GLU A 1 94 ? 4.408 5.751 2.220 1.00 98.00 94 GLU A O 1
ATOM 681 N N . LYS A 1 95 ? 4.522 4.443 4.045 1.00 97.88 95 LYS A N 1
ATOM 682 C CA . LYS A 1 95 ? 4.884 3.199 3.373 1.00 97.88 95 LYS A CA 1
ATOM 683 C C . LYS A 1 95 ? 3.828 2.133 3.628 1.00 97.88 95 LYS A C 1
ATOM 685 O O . LYS A 1 95 ? 3.662 1.692 4.763 1.00 97.88 95 LYS A O 1
ATOM 690 N N . VAL A 1 96 ? 3.182 1.669 2.562 1.00 98.12 96 VAL A N 1
ATOM 691 C CA . VAL A 1 96 ? 2.179 0.597 2.607 1.00 98.12 96 VAL A CA 1
ATOM 692 C C . VAL A 1 96 ? 2.717 -0.632 1.885 1.00 98.12 96 VAL A C 1
ATOM 694 O O . VAL A 1 96 ? 3.134 -0.552 0.733 1.00 98.12 96 VAL A O 1
ATOM 697 N N . THR A 1 97 ? 2.703 -1.783 2.558 1.00 97.19 97 THR A N 1
ATOM 698 C CA . THR A 1 97 ? 3.156 -3.070 2.013 1.00 97.19 97 THR A CA 1
ATOM 699 C C . THR A 1 97 ? 1.995 -4.052 1.898 1.00 97.19 97 THR A C 1
ATOM 701 O O . THR A 1 97 ? 1.396 -4.449 2.898 1.00 97.19 97 THR A O 1
ATOM 704 N N . ILE A 1 98 ? 1.710 -4.500 0.679 1.00 96.31 98 ILE A N 1
ATOM 705 C CA . ILE A 1 98 ? 0.621 -5.428 0.354 1.00 96.31 98 ILE A CA 1
ATOM 706 C C . ILE A 1 98 ? 1.213 -6.806 0.066 1.00 96.31 98 ILE A C 1
ATOM 708 O O . ILE A 1 98 ? 2.253 -6.898 -0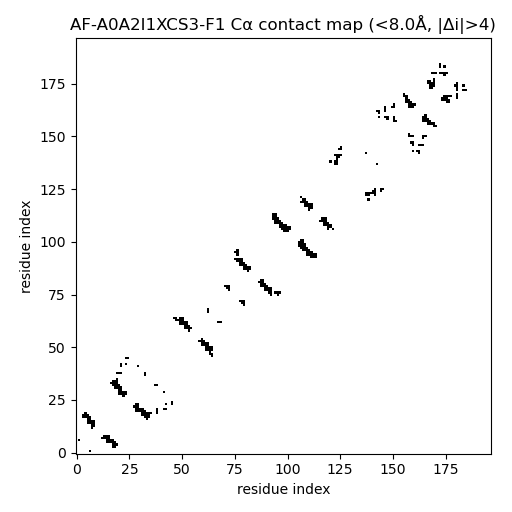.572 1.00 96.31 98 ILE A O 1
ATOM 712 N N . GLY A 1 99 ? 0.565 -7.888 0.514 1.00 95.31 99 GLY A N 1
ATOM 713 C CA . GLY A 1 99 ? 1.020 -9.254 0.211 1.00 95.31 99 GLY A CA 1
ATOM 714 C C . GLY A 1 99 ? 2.291 -9.681 0.960 1.00 95.31 99 GLY A C 1
ATOM 715 O O . GLY A 1 99 ? 3.051 -10.500 0.455 1.00 95.31 99 GLY A O 1
ATOM 716 N N . LYS A 1 100 ? 2.524 -9.134 2.163 1.00 91.44 100 LYS A N 1
ATOM 717 C CA . LYS A 1 100 ? 3.723 -9.350 3.006 1.00 91.44 100 LYS A CA 1
ATOM 718 C C . LYS A 1 100 ? 3.998 -10.797 3.432 1.00 91.44 100 LYS A C 1
ATOM 720 O O . LYS A 1 100 ? 5.075 -11.085 3.944 1.00 91.44 100 LYS A O 1
ATOM 725 N N . ASP A 1 101 ? 3.015 -11.682 3.314 1.00 91.25 101 ASP A N 1
ATOM 726 C CA . ASP A 1 101 ? 3.089 -13.040 3.846 1.00 91.25 101 ASP A CA 1
ATOM 727 C C . ASP A 1 101 ? 3.901 -13.970 2.936 1.00 91.25 101 ASP A C 1
ATOM 729 O O . ASP A 1 101 ? 3.366 -14.839 2.250 1.00 91.25 101 ASP A O 1
ATOM 733 N N . ALA A 1 102 ? 5.216 -13.757 2.909 1.00 85.56 102 ALA A N 1
ATOM 734 C CA . ALA A 1 102 ? 6.138 -14.535 2.088 1.00 85.56 102 ALA A CA 1
ATOM 735 C C . ALA A 1 102 ? 6.110 -16.035 2.430 1.00 85.56 102 ALA A C 1
ATOM 737 O O . ALA A 1 102 ? 6.299 -16.865 1.541 1.00 85.56 102 ALA A O 1
ATOM 738 N N . ALA A 1 103 ? 5.822 -16.388 3.690 1.00 90.56 103 ALA A N 1
ATOM 739 C CA . ALA A 1 103 ? 5.705 -17.778 4.130 1.00 90.56 103 ALA A CA 1
ATOM 740 C C . ALA A 1 103 ? 4.548 -18.511 3.432 1.00 90.56 103 ALA A C 1
ATOM 742 O O . ALA A 1 103 ? 4.646 -19.710 3.185 1.00 90.56 103 ALA A O 1
ATOM 743 N N . ASN A 1 104 ? 3.499 -17.781 3.048 1.00 93.50 104 ASN A N 1
ATOM 744 C CA . ASN A 1 104 ? 2.346 -18.308 2.321 1.00 93.50 104 ASN A CA 1
ATOM 745 C C . ASN A 1 104 ? 2.320 -17.859 0.847 1.00 93.50 104 ASN A C 1
ATOM 747 O O . ASN A 1 104 ? 1.258 -17.737 0.238 1.00 93.50 104 ASN A O 1
ATOM 751 N N . GLY A 1 105 ? 3.492 -17.605 0.252 1.00 93.62 105 GLY A N 1
ATOM 752 C CA . GLY A 1 105 ? 3.618 -17.277 -1.173 1.00 93.62 105 GLY A CA 1
ATOM 753 C C . GLY A 1 105 ? 3.247 -15.837 -1.540 1.00 93.62 105 GLY A C 1
ATOM 754 O O . GLY A 1 105 ? 3.115 -15.516 -2.724 1.00 93.62 105 GLY A O 1
ATOM 755 N N . GLY A 1 106 ? 3.102 -14.959 -0.547 1.00 95.31 106 GLY A N 1
ATOM 756 C CA . GLY A 1 106 ? 2.938 -13.528 -0.750 1.00 95.31 106 GLY A CA 1
ATOM 757 C C . GLY A 1 106 ? 4.086 -12.937 -1.570 1.00 95.31 106 GLY A C 1
ATOM 758 O O . GLY A 1 106 ? 5.252 -13.292 -1.395 1.00 95.31 106 GLY A O 1
ATOM 759 N N . LYS A 1 107 ? 3.742 -12.032 -2.491 1.00 95.69 107 LYS A N 1
ATOM 760 C CA . LYS A 1 107 ? 4.680 -11.260 -3.317 1.00 95.69 107 LYS A CA 1
ATOM 761 C C . LYS A 1 107 ? 4.542 -9.796 -2.906 1.00 95.69 107 LYS A C 1
ATOM 763 O O . LYS A 1 107 ? 3.624 -9.138 -3.400 1.00 95.69 107 LYS A O 1
ATOM 768 N N . PRO A 1 108 ? 5.371 -9.311 -1.967 1.00 95.81 108 PRO A N 1
ATOM 769 C CA . PRO A 1 108 ? 5.170 -7.997 -1.390 1.00 95.81 108 PRO A CA 1
ATOM 770 C C . PRO A 1 108 ? 5.294 -6.897 -2.442 1.00 95.81 108 PRO A C 1
ATOM 772 O O . PRO A 1 108 ? 6.309 -6.818 -3.128 1.00 95.81 108 PRO A O 1
ATOM 775 N N . VAL A 1 109 ? 4.284 -6.037 -2.535 1.00 97.31 109 VAL A N 1
ATOM 776 C CA . VAL A 1 109 ? 4.343 -4.789 -3.304 1.00 97.31 109 VAL A CA 1
ATOM 777 C C . VAL A 1 109 ? 4.306 -3.640 -2.314 1.00 97.31 109 VAL A C 1
ATOM 779 O O . VAL A 1 109 ? 3.452 -3.613 -1.425 1.00 97.31 109 VAL A O 1
ATOM 782 N N . VAL A 1 110 ? 5.247 -2.712 -2.454 1.00 97.69 110 VAL A N 1
ATOM 783 C CA . VAL A 1 110 ? 5.397 -1.572 -1.551 1.00 97.69 110 VAL A CA 1
ATOM 784 C C . VAL A 1 110 ? 5.094 -0.295 -2.309 1.00 97.69 110 VAL A C 1
ATOM 786 O O . VAL A 1 110 ? 5.712 -0.030 -3.339 1.00 97.69 110 VAL A O 1
ATOM 789 N N . ILE A 1 111 ? 4.172 0.498 -1.772 1.00 98.25 111 ILE A N 1
ATOM 790 C CA . ILE A 1 111 ? 3.971 1.892 -2.159 1.00 98.25 111 ILE A CA 1
ATOM 791 C C . ILE A 1 111 ? 4.675 2.732 -1.100 1.00 98.25 111 ILE A C 1
ATOM 793 O O . ILE A 1 111 ? 4.268 2.738 0.062 1.00 98.25 111 ILE A O 1
ATOM 797 N N . ASP A 1 112 ? 5.758 3.388 -1.497 1.00 98.19 112 ASP A N 1
ATOM 798 C CA . ASP A 1 112 ? 6.533 4.289 -0.657 1.00 98.19 112 ASP A CA 1
ATOM 799 C C . ASP A 1 112 ? 6.212 5.730 -1.056 1.00 98.19 112 ASP A C 1
ATOM 801 O O . ASP A 1 112 ? 6.774 6.267 -2.008 1.00 98.19 112 ASP A O 1
ATOM 805 N N . GLY A 1 113 ? 5.271 6.347 -0.347 1.00 97.94 113 GLY A N 1
ATOM 806 C CA . GLY A 1 113 ? 4.886 7.738 -0.559 1.00 97.94 113 GLY A CA 1
ATOM 807 C C . GLY A 1 113 ? 5.956 8.737 -0.118 1.00 97.94 113 GLY A C 1
ATOM 808 O O . GLY A 1 113 ? 5.911 9.884 -0.554 1.00 97.94 113 GLY A O 1
ATOM 809 N N . LYS A 1 114 ? 6.928 8.317 0.705 1.00 96.81 114 LYS A N 1
ATOM 810 C CA . LYS A 1 114 ? 8.045 9.171 1.116 1.00 96.81 114 LYS A CA 1
ATOM 811 C C . LYS A 1 114 ? 9.043 9.353 -0.022 1.00 96.81 114 LYS A C 1
ATOM 813 O O . LYS A 1 114 ? 9.452 10.477 -0.296 1.00 96.81 114 LYS A O 1
ATOM 818 N N . GLU A 1 115 ? 9.383 8.253 -0.688 1.00 97.81 115 GLU A N 1
ATOM 819 C CA . GLU A 1 115 ? 10.307 8.241 -1.829 1.00 97.81 115 GLU A CA 1
ATOM 820 C C . GLU A 1 115 ? 9.591 8.434 -3.180 1.00 97.81 115 GLU A C 1
ATOM 822 O O . GLU A 1 115 ? 10.233 8.690 -4.194 1.00 97.81 115 GLU A O 1
ATOM 827 N N . GLY A 1 116 ? 8.260 8.314 -3.218 1.00 97.62 116 GLY A N 1
ATOM 828 C CA . GLY A 1 116 ? 7.465 8.392 -4.448 1.00 97.62 116 GLY A CA 1
ATOM 829 C C . GLY A 1 116 ? 7.602 7.160 -5.350 1.00 97.62 116 GLY A C 1
ATOM 830 O O . GLY A 1 116 ? 7.457 7.272 -6.566 1.00 97.62 116 GLY A O 1
ATOM 831 N N . ILE A 1 117 ? 7.898 5.988 -4.778 1.00 97.25 117 ILE A N 1
ATOM 832 C CA . ILE A 1 117 ? 8.262 4.768 -5.516 1.00 97.25 117 ILE A CA 1
ATOM 833 C C . ILE A 1 117 ? 7.238 3.655 -5.280 1.00 97.25 117 ILE A C 1
ATOM 835 O O . ILE A 1 117 ? 6.778 3.425 -4.161 1.00 97.25 117 ILE A O 1
ATOM 839 N N . VAL A 1 118 ? 6.948 2.890 -6.336 1.00 97.81 118 VAL A N 1
ATOM 840 C CA . VAL A 1 118 ? 6.279 1.586 -6.240 1.00 97.81 118 VAL A CA 1
ATOM 841 C C . VAL A 1 118 ? 7.296 0.487 -6.540 1.00 97.81 118 VAL A C 1
ATOM 843 O O . VAL A 1 118 ? 7.898 0.471 -7.609 1.00 97.81 118 VAL A O 1
ATOM 846 N N . SER A 1 119 ? 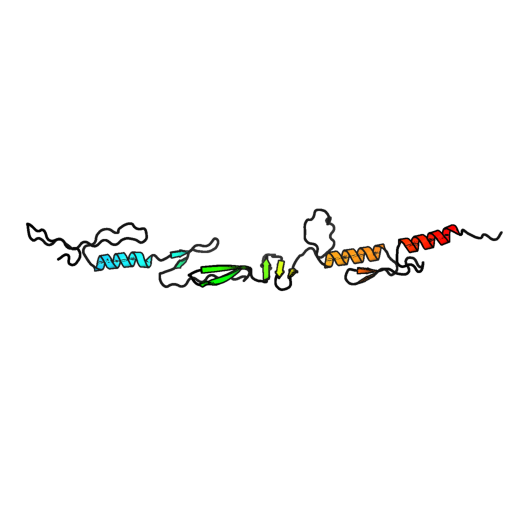7.494 -0.439 -5.602 1.00 96.75 119 SER A N 1
ATOM 847 C CA . SER A 1 119 ? 8.510 -1.498 -5.699 1.00 96.75 119 SER A CA 1
ATOM 848 C C . SER A 1 119 ? 7.947 -2.886 -5.375 1.00 96.75 119 SER A C 1
ATOM 850 O O . SER A 1 119 ? 6.801 -3.030 -4.949 1.00 96.75 119 SER A O 1
ATOM 852 N N . GLY A 1 120 ? 8.744 -3.932 -5.621 1.00 95.69 120 GLY A N 1
ATOM 853 C CA . GLY A 1 120 ? 8.345 -5.330 -5.393 1.00 95.69 120 GLY A CA 1
ATOM 854 C C . GLY A 1 120 ? 7.524 -5.959 -6.527 1.00 95.69 120 GLY A C 1
ATOM 855 O O . GLY A 1 120 ? 7.087 -7.106 -6.422 1.00 95.69 120 GLY A O 1
ATOM 856 N N . LEU A 1 121 ? 7.336 -5.241 -7.640 1.00 95.81 121 LEU A N 1
ATOM 857 C CA . LEU A 1 121 ? 6.723 -5.792 -8.848 1.00 95.81 121 LEU A CA 1
ATOM 858 C C . LEU A 1 121 ? 7.546 -6.971 -9.381 1.00 95.81 121 LEU A C 1
ATOM 860 O O . LEU A 1 121 ? 8.773 -6.930 -9.426 1.00 95.81 121 LEU A O 1
ATOM 864 N N . THR A 1 122 ? 6.855 -8.025 -9.810 1.00 92.44 122 THR A N 1
ATOM 865 C CA . THR A 1 122 ? 7.502 -9.272 -10.257 1.00 92.44 122 THR A CA 1
ATOM 866 C C . THR A 1 122 ? 7.674 -9.370 -11.769 1.00 92.44 122 THR A C 1
ATOM 868 O O . THR A 1 122 ? 8.413 -10.228 -12.244 1.00 92.44 122 THR A O 1
ATOM 871 N N . ASN A 1 123 ? 7.035 -8.492 -12.544 1.00 91.38 123 ASN A N 1
ATOM 872 C CA . ASN A 1 123 ? 7.236 -8.389 -13.987 1.00 91.38 123 ASN A CA 1
ATOM 873 C C . ASN A 1 123 ? 8.519 -7.604 -14.302 1.00 91.38 123 ASN A C 1
ATOM 875 O O . ASN A 1 123 ? 8.482 -6.467 -14.757 1.00 91.38 123 ASN A O 1
ATOM 879 N N . THR A 1 124 ? 9.673 -8.202 -14.027 1.00 93.19 124 THR A N 1
ATOM 880 C CA . THR A 1 124 ? 10.982 -7.550 -14.203 1.00 93.19 124 THR A CA 1
ATOM 881 C C . THR A 1 124 ? 11.665 -7.878 -15.526 1.00 93.19 124 THR A C 1
ATOM 883 O O . THR A 1 124 ? 12.660 -7.252 -15.871 1.00 93.19 124 THR A O 1
ATOM 886 N N . THR A 1 125 ? 11.136 -8.826 -16.299 1.00 91.88 125 THR A N 1
ATOM 887 C CA . THR A 1 125 ? 11.728 -9.274 -17.565 1.00 91.88 125 THR A CA 1
ATOM 888 C C . THR A 1 125 ? 10.773 -9.086 -18.736 1.00 91.88 125 THR A C 1
ATOM 890 O O . THR A 1 125 ? 9.547 -9.041 -18.575 1.00 91.88 125 THR A O 1
ATOM 893 N N . LEU A 1 126 ? 11.332 -8.980 -19.942 1.00 90.69 126 LEU A N 1
ATOM 894 C CA . LEU A 1 126 ? 10.556 -9.162 -21.164 1.00 90.69 126 LEU A CA 1
ATOM 895 C C . LEU A 1 126 ? 10.178 -10.645 -21.253 1.00 90.69 126 LEU A C 1
ATOM 897 O O . LEU A 1 126 ? 11.044 -11.514 -21.328 1.00 90.69 126 LEU A O 1
ATOM 901 N N . GLY A 1 127 ? 8.883 -10.935 -21.143 1.00 80.44 127 GLY A N 1
ATOM 902 C CA . GLY A 1 127 ? 8.348 -12.293 -21.200 1.00 80.44 127 GLY A CA 1
ATOM 903 C C . GLY A 1 127 ? 7.836 -12.659 -22.592 1.00 80.44 127 GLY A C 1
ATOM 904 O O . GLY A 1 127 ? 7.736 -11.815 -23.476 1.00 80.44 127 GLY A O 1
ATOM 905 N N . ALA A 1 128 ? 7.448 -13.924 -22.766 1.00 72.38 128 ALA A N 1
ATOM 906 C CA . ALA A 1 128 ? 6.806 -14.398 -23.996 1.00 72.38 128 ALA A CA 1
ATOM 907 C C . ALA A 1 128 ? 5.362 -13.885 -24.164 1.00 72.38 128 ALA A C 1
ATOM 909 O O . ALA A 1 128 ? 4.828 -13.871 -25.271 1.00 72.38 128 ALA A O 1
ATOM 910 N N . ALA A 1 129 ? 4.714 -13.482 -23.067 1.00 79.81 129 ALA A N 1
ATOM 911 C CA . ALA A 1 129 ? 3.383 -12.897 -23.117 1.00 79.81 129 ALA A CA 1
ATOM 912 C C . ALA A 1 129 ? 3.446 -11.481 -23.724 1.00 79.81 129 ALA A C 1
ATOM 914 O O . ALA A 1 129 ? 4.316 -10.700 -23.327 1.00 79.81 129 ALA A O 1
ATOM 915 N N . PRO A 1 130 ? 2.523 -11.116 -24.633 1.00 79.69 130 PRO A N 1
ATOM 916 C CA . PRO A 1 130 ? 2.471 -9.771 -25.190 1.00 79.69 130 PRO A CA 1
ATOM 917 C C . PRO A 1 130 ? 2.363 -8.700 -24.098 1.00 79.69 130 PRO A C 1
ATOM 919 O O . PRO A 1 130 ? 1.549 -8.810 -23.181 1.00 79.69 130 PRO A O 1
ATOM 922 N N . LEU A 1 131 ? 3.152 -7.629 -24.226 1.00 85.56 131 LEU A N 1
ATOM 923 C CA . LEU A 1 131 ? 2.990 -6.436 -23.385 1.00 85.56 131 LEU A CA 1
ATOM 924 C C . LEU A 1 131 ? 1.670 -5.715 -23.695 1.00 85.56 131 LEU A C 1
ATOM 926 O O . LEU A 1 131 ? 1.027 -5.168 -22.794 1.00 85.56 131 LEU A O 1
ATOM 930 N N . ALA A 1 132 ? 1.257 -5.743 -24.966 1.00 85.81 132 ALA A N 1
ATOM 931 C CA . ALA A 1 132 ? 0.010 -5.158 -25.436 1.00 85.81 132 ALA A CA 1
ATOM 932 C C . ALA A 1 132 ? -1.197 -5.784 -24.720 1.00 85.81 132 ALA A C 1
ATOM 934 O O . ALA A 1 132 ? -1.338 -7.004 -24.666 1.00 85.81 132 ALA A O 1
ATOM 935 N N . GLY A 1 133 ? -2.064 -4.937 -24.159 1.00 84.69 133 GLY A N 1
ATOM 936 C CA . GLY A 1 133 ? -3.266 -5.361 -23.433 1.00 84.69 133 GLY A CA 1
ATOM 937 C C . GLY A 1 133 ? -3.024 -5.894 -22.016 1.00 84.69 133 GLY A C 1
ATOM 938 O O . GLY A 1 133 ? -3.989 -6.224 -21.333 1.00 84.69 133 GLY A O 1
ATOM 939 N N . SER A 1 134 ? -1.773 -5.956 -21.538 1.00 87.94 134 SER A N 1
ATOM 940 C CA . SER A 1 134 ? -1.474 -6.468 -20.192 1.00 87.94 134 SER A CA 1
ATOM 941 C C . SER A 1 134 ? -2.024 -5.583 -19.065 1.00 87.94 134 SER A C 1
ATOM 943 O O . SER A 1 134 ? -2.328 -6.101 -17.990 1.00 87.94 134 SER A O 1
ATOM 945 N N . ASN A 1 135 ? -2.153 -4.268 -19.298 1.00 88.56 135 ASN A N 1
ATOM 946 C CA . ASN A 1 135 ? -2.582 -3.250 -18.325 1.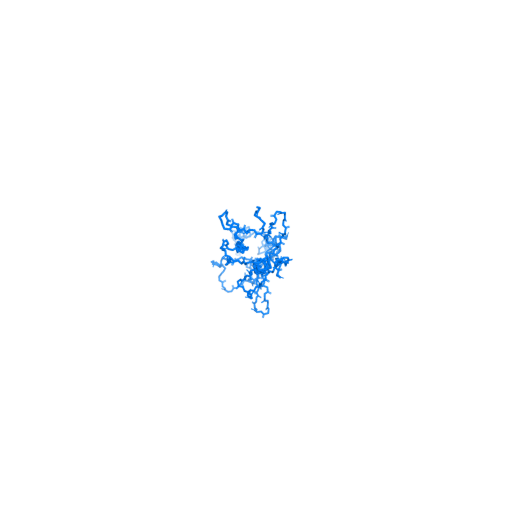00 88.56 135 ASN A CA 1
ATOM 947 C C . ASN A 1 135 ? -1.801 -3.280 -16.993 1.00 88.56 135 ASN A C 1
ATOM 949 O O . ASN A 1 135 ? -2.281 -2.789 -15.972 1.00 88.56 135 ASN A O 1
ATOM 953 N N . LYS A 1 136 ? -0.599 -3.871 -16.988 1.00 91.31 136 LYS A N 1
ATOM 954 C CA . LYS A 1 136 ? 0.303 -3.912 -15.830 1.00 91.31 136 LYS A CA 1
ATOM 955 C C . LYS A 1 136 ? 1.265 -2.728 -15.886 1.00 91.31 136 LYS A C 1
ATOM 957 O O . LYS A 1 136 ? 1.651 -2.296 -16.969 1.00 91.31 136 LYS A O 1
ATOM 962 N N . ALA A 1 137 ? 1.694 -2.246 -14.721 1.00 93.00 137 ALA A N 1
ATOM 963 C CA . ALA A 1 137 ? 2.796 -1.293 -14.635 1.00 93.00 137 ALA A CA 1
ATOM 964 C C . ALA A 1 137 ? 4.085 -1.937 -15.168 1.00 93.00 137 ALA A C 1
ATOM 966 O O . ALA A 1 137 ? 4.399 -3.063 -14.785 1.00 93.00 137 ALA A O 1
ATOM 967 N N . ALA A 1 138 ? 4.822 -1.243 -16.034 1.00 92.56 138 ALA A N 1
ATOM 968 C CA . ALA A 1 138 ? 6.142 -1.684 -16.479 1.00 92.56 138 ALA A CA 1
ATOM 969 C C . ALA A 1 138 ? 7.195 -1.409 -15.394 1.00 92.56 138 ALA A C 1
ATOM 971 O O . ALA A 1 138 ? 7.065 -0.456 -14.627 1.00 92.56 138 ALA A O 1
ATOM 972 N N . THR A 1 139 ? 8.241 -2.232 -15.338 1.00 94.44 139 THR A N 1
ATOM 973 C CA . THR A 1 139 ? 9.397 -1.991 -14.460 1.00 94.44 139 THR A CA 1
ATOM 974 C C . THR A 1 139 ? 10.549 -1.350 -15.228 1.00 94.44 139 THR A C 1
ATOM 976 O O . THR A 1 139 ? 10.676 -1.529 -16.441 1.00 94.44 139 THR A O 1
ATOM 979 N N . GLU A 1 140 ? 11.434 -0.651 -14.516 1.00 95.06 140 GLU A N 1
ATOM 980 C CA . GLU A 1 140 ? 12.656 -0.078 -15.099 1.00 95.06 140 GLU A CA 1
ATOM 981 C C . GLU A 1 140 ? 13.521 -1.148 -15.781 1.00 95.06 140 GLU A C 1
ATOM 983 O O . GLU A 1 140 ? 14.050 -0.911 -16.861 1.00 95.06 140 GLU A O 1
ATOM 988 N N . ALA A 1 141 ? 13.576 -2.363 -15.224 1.00 94.44 141 ALA A N 1
ATOM 989 C CA . ALA A 1 141 ? 14.282 -3.495 -15.823 1.00 94.44 141 ALA A CA 1
ATOM 990 C C . ALA A 1 141 ? 13.698 -3.921 -17.185 1.00 94.44 141 ALA A C 1
ATOM 992 O O . ALA A 1 141 ? 14.443 -4.248 -18.107 1.00 94.44 141 ALA A O 1
ATOM 993 N N . GLN A 1 142 ? 12.369 -3.887 -17.352 1.00 95.06 142 GLN A N 1
ATOM 994 C CA . GLN A 1 142 ? 11.734 -4.158 -18.648 1.00 95.06 142 GLN A CA 1
ATOM 995 C C . GLN A 1 142 ? 12.010 -3.048 -19.669 1.00 95.06 142 GLN A C 1
ATOM 997 O O . GLN A 1 142 ? 12.205 -3.340 -20.853 1.00 95.06 142 G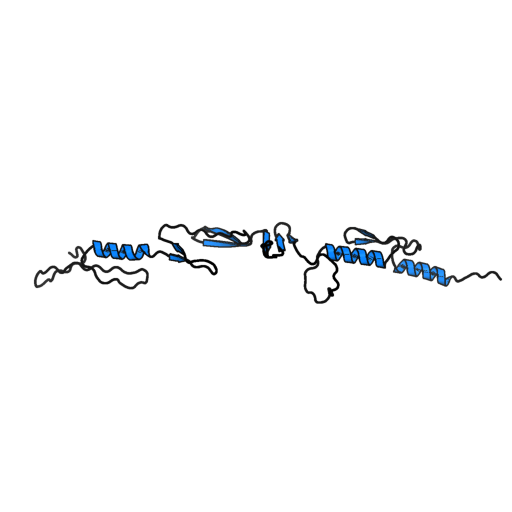LN A O 1
ATOM 1002 N N . LEU A 1 143 ? 12.028 -1.788 -19.224 1.00 95.19 143 LEU A N 1
ATOM 1003 C CA . LEU A 1 143 ? 12.372 -0.656 -20.081 1.00 95.19 143 LEU A CA 1
ATOM 1004 C C . LEU A 1 143 ? 13.832 -0.751 -20.540 1.00 95.19 143 LEU A C 1
ATOM 1006 O O . LEU A 1 143 ? 14.091 -0.679 -21.737 1.00 95.19 143 LEU A O 1
ATOM 1010 N N . ASP A 1 144 ? 14.762 -1.011 -19.623 1.00 95.75 144 ASP A N 1
ATOM 1011 C CA . ASP A 1 144 ? 16.182 -1.190 -19.936 1.00 95.75 144 ASP A CA 1
ATOM 1012 C C . ASP A 1 144 ? 16.416 -2.351 -20.913 1.00 95.75 144 ASP A C 1
ATOM 1014 O O . ASP A 1 144 ? 17.046 -2.173 -21.955 1.00 95.75 144 ASP A O 1
ATOM 1018 N N . ALA A 1 145 ? 15.802 -3.512 -20.663 1.00 95.00 145 ALA A N 1
ATOM 1019 C CA . ALA A 1 145 ? 15.877 -4.654 -21.572 1.00 95.00 145 ALA A CA 1
ATOM 1020 C C . ALA A 1 145 ? 15.346 -4.326 -22.982 1.00 95.00 145 ALA A C 1
ATOM 1022 O O . ALA A 1 145 ? 15.877 -4.813 -23.981 1.00 95.00 145 ALA A O 1
ATOM 1023 N N . THR A 1 146 ? 14.319 -3.476 -23.084 1.00 95.44 146 THR A N 1
ATOM 1024 C CA . THR A 1 146 ? 13.802 -3.005 -24.379 1.00 95.44 146 THR A CA 1
ATOM 1025 C C . THR A 1 146 ? 14.824 -2.124 -25.099 1.00 95.44 146 THR A C 1
ATOM 1027 O O . THR A 1 146 ? 15.028 -2.289 -26.302 1.00 95.44 146 THR A O 1
ATOM 1030 N N . GLN A 1 147 ? 15.521 -1.246 -24.375 1.00 97.75 147 GLN A N 1
ATOM 1031 C CA . GLN A 1 147 ? 16.561 -0.380 -24.938 1.00 97.75 147 GLN A CA 1
ATOM 1032 C C . GLN A 1 147 ? 17.806 -1.168 -25.361 1.00 97.75 147 GLN A C 1
ATOM 1034 O O . GLN A 1 147 ? 18.367 -0.900 -26.423 1.00 97.75 147 GLN A O 1
ATOM 1039 N N . VAL A 1 148 ? 18.197 -2.194 -24.597 1.00 96.56 148 VAL A N 1
ATOM 1040 C CA . VAL A 1 148 ? 19.243 -3.150 -25.003 1.00 96.56 148 VAL A CA 1
ATOM 1041 C C . VAL A 1 148 ? 18.850 -3.869 -26.296 1.00 96.56 148 VAL A C 1
ATOM 1043 O O . VAL A 1 148 ? 19.656 -3.957 -27.221 1.00 96.56 148 VAL A O 1
ATOM 1046 N N . ASN A 1 149 ? 17.602 -4.339 -26.403 1.00 96.50 149 ASN A N 1
ATOM 1047 C CA . ASN A 1 149 ? 17.108 -4.963 -27.632 1.00 96.50 149 ASN A CA 1
ATOM 1048 C C . ASN A 1 149 ? 17.165 -4.002 -28.824 1.00 96.50 149 ASN A C 1
ATOM 1050 O O . ASN A 1 149 ? 17.594 -4.404 -29.903 1.00 96.50 149 ASN A O 1
ATOM 1054 N N . LEU A 1 150 ? 16.781 -2.737 -28.635 1.00 97.38 150 LEU A N 1
ATOM 1055 C CA . LEU A 1 150 ? 16.879 -1.721 -29.681 1.00 97.38 150 LEU A CA 1
ATOM 1056 C C . LEU A 1 150 ? 18.335 -1.491 -30.114 1.00 97.38 150 LEU A C 1
ATOM 1058 O O . LEU A 1 150 ? 18.609 -1.513 -31.311 1.00 97.38 150 LEU A O 1
ATOM 1062 N N . ALA A 1 151 ? 19.270 -1.333 -29.173 1.00 97.56 151 ALA A N 1
ATOM 1063 C CA . ALA A 1 151 ? 20.693 -1.185 -29.485 1.00 97.56 151 ALA A CA 1
ATOM 1064 C C . ALA A 1 151 ? 21.227 -2.387 -30.289 1.00 97.56 151 ALA A C 1
ATOM 1066 O O . ALA A 1 151 ? 21.891 -2.203 -31.305 1.00 97.56 151 ALA A O 1
ATOM 1067 N N . ASN A 1 152 ? 20.851 -3.612 -29.911 1.00 96.69 152 ASN A N 1
ATOM 1068 C CA . ASN A 1 152 ? 21.228 -4.821 -30.650 1.00 96.69 152 ASN A CA 1
ATOM 1069 C C . ASN A 1 152 ? 20.657 -4.853 -32.077 1.00 96.69 152 ASN A C 1
ATOM 1071 O O . ASN A 1 152 ? 21.346 -5.288 -32.996 1.00 96.69 152 ASN A O 1
ATOM 1075 N N . VAL A 1 153 ? 19.414 -4.397 -32.272 1.00 97.19 153 VAL A N 1
ATOM 1076 C CA . VAL A 1 153 ? 18.784 -4.308 -33.603 1.00 97.19 153 VAL A CA 1
ATOM 1077 C C . VAL A 1 153 ? 19.477 -3.264 -34.480 1.00 97.19 153 VAL A C 1
ATOM 1079 O O . VAL A 1 153 ? 19.655 -3.499 -35.673 1.00 97.19 153 VAL A O 1
ATOM 1082 N N . LEU A 1 154 ? 19.876 -2.126 -33.906 1.00 96.75 154 LEU A N 1
ATOM 1083 C CA . LEU A 1 154 ? 20.645 -1.098 -34.613 1.00 96.75 154 LEU A CA 1
ATOM 1084 C C . LEU A 1 154 ? 22.063 -1.580 -34.958 1.00 96.75 154 LEU A C 1
ATOM 1086 O O . LEU A 1 154 ? 22.579 -1.256 -36.027 1.00 96.75 154 LEU A O 1
ATOM 1090 N N . GLY A 1 155 ? 22.666 -2.389 -34.083 1.00 95.94 155 GLY A N 1
ATOM 1091 C CA . GLY A 1 155 ? 23.976 -2.998 -34.282 1.00 95.94 155 GLY A CA 1
ATOM 1092 C C . GLY A 1 155 ? 25.132 -1.995 -34.220 1.00 95.94 155 GLY A C 1
ATOM 1093 O O . GLY A 1 155 ? 25.022 -0.905 -33.660 1.00 95.94 155 GLY A O 1
ATOM 1094 N N . GLY A 1 156 ? 26.277 -2.377 -34.792 1.00 95.62 156 GLY A N 1
ATOM 1095 C CA . GLY A 1 156 ? 27.480 -1.542 -34.788 1.00 95.62 156 GLY A CA 1
ATOM 1096 C C . GLY A 1 156 ? 27.945 -1.216 -33.367 1.00 95.62 156 GLY A C 1
ATOM 1097 O O . GLY A 1 156 ? 28.142 -2.115 -32.554 1.00 95.62 156 GLY A O 1
ATOM 1098 N N . ASN A 1 157 ? 28.126 0.072 -33.082 1.00 94.75 157 ASN A N 1
ATOM 1099 C CA . ASN A 1 157 ? 28.515 0.579 -31.766 1.00 94.75 157 ASN A CA 1
ATOM 1100 C C . ASN A 1 157 ? 27.330 1.134 -30.954 1.00 94.75 157 ASN A C 1
ATOM 1102 O O . ASN A 1 157 ? 27.552 1.882 -30.000 1.00 94.75 157 ASN A O 1
ATOM 1106 N N . ALA A 1 158 ? 26.090 0.816 -31.346 1.00 97.94 158 ALA A N 1
ATOM 1107 C CA . ALA A 1 158 ? 24.913 1.271 -30.626 1.00 97.94 158 ALA A CA 1
ATOM 1108 C C . ALA A 1 158 ? 24.979 0.834 -29.156 1.00 97.94 158 ALA A C 1
ATOM 1110 O O . ALA A 1 158 ? 25.263 -0.327 -28.854 1.00 97.94 158 ALA A O 1
ATOM 1111 N N . ALA A 1 159 ? 24.695 1.756 -28.242 1.00 96.94 159 ALA A N 1
ATOM 1112 C CA . ALA A 1 159 ? 24.801 1.514 -26.809 1.00 96.94 159 ALA A CA 1
ATOM 1113 C C . ALA A 1 159 ? 23.591 2.069 -26.059 1.00 96.94 159 ALA A C 1
ATOM 1115 O O . ALA A 1 159 ? 23.105 3.160 -26.361 1.00 96.94 159 ALA A O 1
ATOM 1116 N N . ASN A 1 160 ? 23.122 1.316 -25.062 1.00 97.31 160 ASN A N 1
ATOM 1117 C CA . ASN A 1 160 ? 22.149 1.784 -24.083 1.00 97.31 160 ASN A CA 1
ATOM 1118 C C . ASN A 1 160 ? 22.890 2.359 -22.866 1.00 97.31 160 ASN A C 1
ATOM 1120 O O . ASN A 1 160 ? 23.504 1.618 -22.099 1.00 97.31 160 ASN A O 1
ATOM 1124 N N . ASN A 1 161 ? 22.787 3.671 -22.671 1.00 95.62 161 ASN A N 1
ATOM 1125 C CA . ASN A 1 161 ? 23.333 4.373 -21.519 1.00 95.62 161 ASN A CA 1
ATOM 1126 C C . ASN A 1 161 ? 22.186 4.776 -20.593 1.00 95.62 161 ASN A C 1
ATOM 1128 O O . ASN A 1 161 ? 21.567 5.824 -20.781 1.00 95.62 161 ASN A O 1
ATOM 1132 N N . ASN A 1 162 ? 21.906 3.934 -19.594 1.00 92.94 162 ASN A N 1
ATOM 1133 C CA . ASN A 1 162 ? 20.910 4.197 -18.549 1.00 92.94 162 ASN A CA 1
ATOM 1134 C C . ASN A 1 162 ? 19.509 4.513 -19.111 1.00 92.94 162 ASN A C 1
ATOM 1136 O O . ASN A 1 162 ? 18.825 5.415 -18.632 1.00 92.94 162 ASN A O 1
ATOM 1140 N N . GLY A 1 163 ? 19.095 3.794 -20.154 1.00 92.88 163 GLY A N 1
ATOM 1141 C CA . GLY A 1 163 ? 17.810 3.976 -20.824 1.00 92.88 163 GLY A CA 1
ATOM 1142 C C . GLY A 1 163 ? 17.856 4.896 -22.047 1.00 92.88 163 GLY A C 1
ATOM 1143 O O . GLY A 1 163 ? 16.853 4.995 -22.754 1.00 92.88 163 GLY A O 1
ATOM 1144 N N . ASN A 1 164 ? 18.990 5.536 -22.349 1.00 95.62 164 ASN A N 1
ATOM 1145 C CA . ASN A 1 164 ? 19.161 6.342 -23.555 1.00 95.62 164 ASN A CA 1
ATOM 1146 C C . ASN A 1 164 ? 19.988 5.589 -24.605 1.00 95.62 164 ASN A C 1
ATOM 1148 O O . ASN A 1 164 ? 21.166 5.304 -24.385 1.00 95.62 164 ASN A O 1
ATOM 1152 N N . VAL A 1 165 ? 19.385 5.282 -25.756 1.00 97.75 165 VAL A N 1
ATOM 1153 C CA . VAL A 1 165 ? 20.089 4.607 -26.855 1.00 97.75 165 VAL A CA 1
ATOM 1154 C C . VAL A 1 165 ? 20.858 5.632 -27.679 1.00 97.75 165 VAL A C 1
ATOM 1156 O O . VAL A 1 165 ? 20.301 6.631 -28.130 1.00 97.75 165 VAL A O 1
ATOM 1159 N N . THR A 1 166 ? 22.144 5.369 -27.885 1.00 96.94 166 THR A N 1
ATOM 1160 C CA . THR A 1 166 ? 23.051 6.204 -28.677 1.00 96.94 166 THR A CA 1
ATOM 1161 C C . THR A 1 166 ? 23.677 5.395 -29.801 1.00 96.94 166 THR A C 1
ATOM 1163 O O . THR A 1 166 ? 23.851 4.184 -29.682 1.00 96.94 166 THR A O 1
ATOM 1166 N N . THR A 1 167 ? 24.005 6.071 -30.897 1.00 97.06 167 THR A N 1
ATOM 1167 C CA . THR A 1 167 ? 24.659 5.509 -32.082 1.00 97.06 167 THR A CA 1
ATOM 1168 C C . THR A 1 167 ? 25.694 6.495 -32.598 1.00 97.06 167 THR A C 1
ATOM 1170 O O . THR A 1 167 ? 25.505 7.709 -32.489 1.00 97.06 167 THR A O 1
ATOM 1173 N N . SER A 1 168 ? 26.764 5.995 -33.205 1.00 96.75 168 SER A N 1
ATOM 1174 C CA . SER A 1 168 ? 27.672 6.821 -33.998 1.00 96.75 168 SER A CA 1
ATOM 1175 C C . SER A 1 168 ? 28.282 6.020 -35.136 1.00 96.75 168 SER A C 1
ATOM 1177 O O . SER A 1 168 ? 28.322 4.798 -35.069 1.00 96.75 168 SER A O 1
ATOM 1179 N N . ASP A 1 169 ? 28.738 6.694 -36.191 1.00 96.69 169 ASP A N 1
ATOM 1180 C CA . ASP A 1 169 ? 29.388 6.034 -37.334 1.00 96.69 169 ASP A CA 1
ATOM 1181 C C . ASP A 1 169 ? 28.606 4.802 -37.860 1.00 96.69 169 ASP A C 1
ATOM 1183 O O . ASP A 1 169 ? 29.134 3.700 -38.038 1.00 96.69 169 ASP A O 1
ATOM 1187 N N . ILE A 1 170 ? 27.292 4.964 -38.047 1.00 97.06 170 ILE A N 1
ATOM 1188 C CA . ILE A 1 170 ? 26.386 3.860 -38.378 1.00 97.06 170 ILE A CA 1
ATOM 1189 C C . ILE A 1 170 ? 26.803 3.242 -39.712 1.00 97.06 170 ILE A C 1
ATOM 1191 O O . ILE A 1 170 ? 26.772 3.891 -40.753 1.00 97.06 170 ILE A O 1
ATOM 1195 N N . GLY A 1 171 ? 27.173 1.961 -39.689 1.00 94.94 171 GLY A N 1
ATOM 1196 C CA . GLY A 1 171 ? 27.613 1.244 -40.887 1.00 94.94 171 GLY A CA 1
ATOM 1197 C C . GLY A 1 171 ? 28.945 1.740 -41.466 1.00 94.94 171 GLY A C 1
ATOM 1198 O O . GLY A 1 171 ? 29.223 1.460 -42.630 1.00 94.94 171 GLY A O 1
ATOM 1199 N N . GLY A 1 172 ? 29.755 2.468 -40.687 1.00 95.75 172 GLY A N 1
ATOM 1200 C CA . GLY A 1 172 ? 31.038 3.012 -41.140 1.00 95.75 172 GLY A CA 1
ATOM 1201 C C . GLY A 1 172 ? 30.907 4.227 -42.065 1.00 95.75 172 GLY A C 1
ATOM 1202 O O . GLY A 1 172 ? 31.806 4.486 -42.867 1.00 95.75 172 GLY A O 1
ATOM 1203 N N . THR A 1 173 ? 29.770 4.934 -42.040 1.00 96.56 173 THR A N 1
ATOM 1204 C CA . THR A 1 173 ? 29.519 6.090 -42.919 1.00 96.56 173 THR A CA 1
ATOM 1205 C C . THR A 1 173 ? 29.988 7.426 -42.339 1.00 96.56 173 THR A C 1
ATOM 1207 O O . THR A 1 173 ? 29.895 8.437 -43.032 1.00 96.56 173 THR A O 1
ATOM 1210 N N . GLY A 1 174 ? 30.426 7.460 -41.079 1.00 96.19 174 GLY A N 1
ATOM 1211 C CA . GLY A 1 174 ? 30.721 8.665 -40.299 1.00 96.19 174 GLY A CA 1
ATOM 1212 C C . GLY A 1 174 ? 29.491 9.373 -39.718 1.00 96.19 174 GLY A C 1
ATOM 1213 O O . GLY A 1 174 ? 29.639 10.420 -39.095 1.00 96.19 174 GLY A O 1
ATOM 1214 N N . GLU A 1 175 ? 28.286 8.822 -39.903 1.00 97.38 175 GLU A N 1
ATOM 1215 C CA . GLU A 1 175 ? 27.021 9.484 -39.552 1.00 97.38 175 GLU A CA 1
ATOM 1216 C C . GLU A 1 175 ? 26.391 8.893 -38.287 1.00 97.38 175 GLU A C 1
ATOM 1218 O O . GLU A 1 175 ? 26.480 7.694 -38.031 1.00 97.38 175 GLU A O 1
ATOM 1223 N N . ASN A 1 176 ? 25.701 9.723 -37.502 1.00 96.62 176 ASN A N 1
ATOM 1224 C CA . ASN A 1 1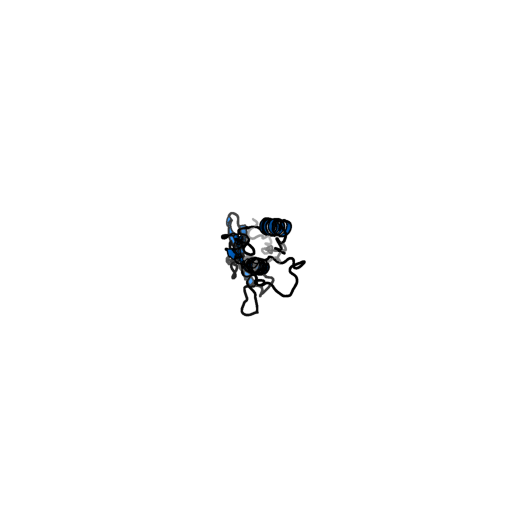76 ? 25.159 9.313 -36.198 1.00 96.62 176 ASN A CA 1
ATOM 1225 C C . ASN A 1 176 ? 23.668 8.954 -36.222 1.00 96.62 176 ASN A C 1
ATOM 1227 O O . ASN A 1 176 ? 23.145 8.473 -35.218 1.00 96.62 176 ASN A O 1
ATOM 1231 N N . THR A 1 177 ? 22.975 9.179 -37.341 1.00 96.19 177 THR A N 1
ATOM 1232 C CA . THR A 1 177 ? 21.556 8.837 -37.510 1.00 96.19 177 THR A CA 1
ATOM 1233 C C . THR A 1 177 ? 21.367 7.885 -38.685 1.00 96.19 177 THR A C 1
ATOM 1235 O O . THR A 1 177 ? 22.106 7.929 -39.669 1.00 96.19 177 THR A O 1
ATOM 1238 N N . ILE A 1 178 ? 20.347 7.026 -38.603 1.00 96.75 178 ILE A N 1
ATOM 1239 C CA . ILE A 1 178 ? 20.018 6.078 -39.680 1.00 96.75 178 ILE A CA 1
ATOM 1240 C C . ILE A 1 178 ? 19.708 6.829 -40.980 1.00 96.75 178 ILE A C 1
ATOM 1242 O O . ILE A 1 178 ? 20.121 6.409 -42.058 1.00 96.75 178 ILE A O 1
ATOM 1246 N N . HIS A 1 179 ? 18.988 7.951 -40.881 1.00 97.81 179 HIS A N 1
ATOM 1247 C CA . HIS A 1 179 ? 18.617 8.753 -42.042 1.00 97.81 179 HIS A CA 1
ATOM 1248 C C . HIS A 1 179 ? 19.853 9.276 -42.783 1.00 97.81 179 HIS A C 1
ATOM 1250 O O . HIS A 1 179 ? 19.953 9.114 -44.001 1.00 97.81 179 HIS A O 1
ATOM 1256 N N . ASP A 1 180 ? 20.810 9.849 -42.051 1.00 98.25 180 ASP A N 1
ATOM 1257 C CA . ASP A 1 180 ? 22.018 10.423 -42.643 1.00 98.25 180 ASP A CA 1
ATOM 1258 C C . ASP A 1 180 ? 22.961 9.341 -43.173 1.00 98.25 180 ASP A C 1
ATOM 1260 O O . ASP A 1 180 ? 23.483 9.479 -44.280 1.00 98.25 180 ASP A O 1
ATOM 1264 N N . ALA A 1 181 ? 23.097 8.213 -42.470 1.00 98.06 181 ALA A N 1
ATOM 1265 C CA . ALA A 1 181 ? 23.865 7.069 -42.957 1.00 98.06 181 ALA A CA 1
ATOM 1266 C C . ALA A 1 181 ? 23.309 6.538 -44.293 1.00 98.06 181 ALA A C 1
ATOM 1268 O O . ALA A 1 181 ? 24.055 6.363 -45.259 1.00 98.06 181 ALA A O 1
ATOM 1269 N N . ILE A 1 182 ? 21.985 6.370 -44.406 1.00 97.81 182 ILE A N 1
ATOM 1270 C CA . ILE A 1 182 ? 21.331 5.954 -45.659 1.00 97.81 182 ILE A CA 1
ATOM 1271 C C . ILE A 1 182 ? 21.534 7.002 -46.757 1.00 97.81 182 ILE A C 1
ATOM 1273 O O . ILE A 1 182 ? 21.808 6.648 -47.905 1.00 97.81 182 ILE A O 1
ATOM 1277 N N . LYS A 1 183 ? 21.426 8.293 -46.430 1.00 98.00 183 LYS A N 1
ATOM 1278 C CA . LYS A 1 183 ? 21.678 9.383 -47.379 1.00 98.00 183 LYS A CA 1
ATOM 1279 C C . LYS A 1 183 ? 23.123 9.367 -47.885 1.00 98.00 183 LYS A C 1
ATOM 1281 O O . LYS A 1 183 ? 23.335 9.534 -49.085 1.00 98.00 183 LYS A O 1
ATOM 1286 N N . SER A 1 184 ? 24.091 9.126 -47.002 1.00 97.31 184 SER A N 1
ATOM 1287 C CA . SER A 1 184 ? 25.514 8.994 -47.331 1.00 97.31 184 SER A CA 1
ATOM 1288 C C . SER A 1 184 ? 25.766 7.802 -48.265 1.00 97.31 184 SER A C 1
ATOM 1290 O O . SER A 1 184 ? 26.389 7.948 -49.325 1.00 97.31 184 SER A O 1
ATOM 1292 N N . VAL A 1 185 ? 25.178 6.641 -47.955 1.00 96.50 185 VAL A N 1
ATOM 1293 C CA . VAL A 1 185 ? 25.223 5.452 -48.822 1.00 96.50 185 VAL A CA 1
ATOM 1294 C C . VAL A 1 185 ? 24.579 5.736 -50.178 1.00 96.50 185 VAL A C 1
ATOM 1296 O O . VAL A 1 185 ? 25.180 5.438 -51.209 1.00 96.50 185 VAL A O 1
ATOM 1299 N N . LYS A 1 186 ? 23.400 6.369 -50.211 1.00 96.69 186 LYS A N 1
ATOM 1300 C CA . LYS A 1 186 ? 22.716 6.736 -51.458 1.00 96.69 186 LYS A CA 1
ATOM 1301 C C . LYS A 1 186 ? 23.571 7.674 -52.309 1.00 96.69 186 LYS A C 1
ATOM 1303 O O . LYS A 1 186 ? 23.751 7.419 -53.493 1.00 96.69 186 LYS A O 1
ATOM 1308 N N . ALA A 1 187 ? 24.129 8.727 -51.714 1.00 94.69 187 ALA A N 1
ATOM 1309 C CA . ALA A 1 187 ? 24.998 9.667 -52.417 1.00 94.69 187 ALA A CA 1
ATOM 1310 C C . ALA A 1 187 ? 26.255 8.984 -52.982 1.00 94.69 187 ALA A C 1
ATOM 1312 O O . ALA A 1 187 ? 26.772 9.392 -54.022 1.00 94.69 187 ALA A O 1
ATOM 1313 N N . THR A 1 188 ? 26.750 7.941 -52.311 1.00 92.44 188 THR A N 1
ATOM 1314 C CA . THR A 1 188 ? 27.857 7.112 -52.802 1.00 92.44 188 THR A CA 1
ATOM 1315 C C . THR A 1 188 ? 27.416 6.209 -53.954 1.00 92.44 188 THR A C 1
ATOM 1317 O O . THR A 1 188 ? 28.105 6.146 -54.969 1.00 92.44 188 THR A O 1
ATOM 1320 N N . ALA A 1 189 ? 26.252 5.566 -53.843 1.00 93.00 189 ALA A N 1
ATOM 1321 C CA . ALA A 1 189 ? 25.691 4.710 -54.885 1.00 93.00 189 ALA A CA 1
ATOM 1322 C C . ALA A 1 189 ? 25.340 5.488 -56.167 1.00 93.00 189 ALA A C 1
ATOM 1324 O O . ALA A 1 189 ? 25.656 5.027 -57.263 1.00 93.00 189 ALA A O 1
ATOM 1325 N N . ASP A 1 190 ? 24.772 6.694 -56.042 1.00 92.94 190 ASP A N 1
ATOM 1326 C CA . ASP A 1 190 ? 24.412 7.562 -57.174 1.00 92.94 190 ASP A CA 1
ATOM 1327 C C . ASP A 1 190 ? 25.640 7.961 -58.024 1.00 92.94 190 ASP A C 1
ATOM 1329 O O . ASP A 1 190 ? 25.501 8.265 -59.208 1.00 92.94 190 ASP A O 1
ATOM 1333 N N . LYS A 1 191 ? 26.859 7.939 -57.459 1.00 91.19 191 LYS A N 1
ATOM 1334 C CA . LYS A 1 191 ? 28.101 8.207 -58.212 1.00 91.19 191 LYS A CA 1
ATOM 1335 C C . LYS A 1 191 ? 28.485 7.068 -59.170 1.00 91.19 191 LYS A C 1
ATOM 1337 O O . LYS A 1 191 ? 29.267 7.312 -60.090 1.00 91.19 191 LYS A O 1
ATOM 1342 N N . GLY A 1 192 ? 27.942 5.861 -58.981 1.00 81.81 192 GLY A N 1
ATOM 1343 C CA . GLY A 1 192 ? 28.168 4.690 -59.834 1.00 81.81 192 GLY A CA 1
ATOM 1344 C C . GLY A 1 192 ? 29.599 4.129 -59.819 1.00 81.81 192 GLY A C 1
ATOM 1345 O O . GLY A 1 192 ? 30.494 4.623 -59.129 1.00 81.81 192 GLY A O 1
ATOM 1346 N N . TRP A 1 193 ? 29.830 3.066 -60.598 1.00 82.44 193 TRP A N 1
ATOM 1347 C CA . TRP A 1 193 ? 31.165 2.495 -60.810 1.00 82.44 193 TRP A CA 1
ATOM 1348 C C . TRP A 1 193 ? 31.854 3.149 -62.007 1.00 82.44 193 TRP A C 1
ATOM 1350 O O . TRP A 1 193 ? 31.345 3.125 -63.126 1.00 82.44 193 TRP A O 1
ATOM 1360 N N . LYS A 1 194 ? 33.067 3.670 -61.798 1.00 72.69 194 LYS A N 1
ATOM 1361 C CA . LYS A 1 194 ? 33.963 4.037 -62.900 1.00 72.69 194 LYS A CA 1
ATOM 1362 C C . LYS A 1 194 ? 34.687 2.785 -63.393 1.00 72.69 194 LYS A C 1
ATOM 1364 O O . LYS A 1 194 ? 35.801 2.506 -62.957 1.00 72.69 194 LYS A O 1
ATOM 1369 N N . LEU A 1 195 ? 34.049 2.024 -64.278 1.00 71.94 195 LEU A N 1
ATOM 1370 C CA . LEU A 1 195 ? 34.711 0.920 -64.973 1.00 71.94 195 LEU A CA 1
ATOM 1371 C C . LEU A 1 195 ? 35.725 1.506 -65.966 1.00 71.94 195 LEU A C 1
ATOM 1373 O O . LEU A 1 195 ? 35.350 2.232 -66.886 1.00 71.94 195 LEU A O 1
ATOM 1377 N N . LYS A 1 196 ? 37.015 1.229 -65.755 1.00 73.00 196 LYS A N 1
ATOM 1378 C CA . LYS A 1 196 ? 38.035 1.445 -66.785 1.00 73.00 196 LYS A CA 1
ATOM 1379 C C . LYS A 1 196 ? 37.956 0.258 -67.747 1.00 73.00 196 LYS A C 1
ATOM 1381 O O . LYS A 1 196 ? 38.119 -0.872 -67.293 1.00 73.00 196 LYS A O 1
ATOM 1386 N N . ALA A 1 197 ? 37.630 0.534 -69.008 1.00 65.31 197 ALA A N 1
ATOM 1387 C CA . ALA A 1 197 ? 37.732 -0.430 -70.102 1.00 65.31 197 ALA A CA 1
ATOM 1388 C C . ALA A 1 197 ? 39.201 -0.709 -70.441 1.00 65.31 197 ALA A C 1
ATOM 1390 O O . ALA A 1 197 ? 40.023 0.224 -70.262 1.00 65.31 197 ALA A O 1
#

Radius of gyration: 41.3 Å; Cα contacts (8 Å, |Δi|>4): 242; chains: 1; bounding box: 95×34×129 Å

Secondary structure (DSSP, 8-state):
--STT--B-TTT--BPPP-B-PBPTTS-BPPPBSSHHHHHHHHHHHHT--EEE--SSS--EEE-TTPPPPP--SSSSEEEEE-STT-EEEEE-SEEEES--GGGT---EEEETTTTEEE--S--S--SS-STT--PPPPHHHHHHHHHHHHHHH-TT-EEETTEEE--SGGGSS-SSHHHHHHHHHHHHTT------

Mean predicted aligned error: 7.6 Å

pLDDT: mean 92.64, std 7.03, range [50.44, 98.25]

Nearest PDB structures (foldseek):
  3d9x-assembly1_B  TM=4.099E-01  e=6.431E-02  Bartonella henselae
  5lnl-assembly3_G  TM=4.356E-01  e=2.944E-01  Haemophilus influenzae
  5qu6-assembly9_R  TM=3.346E-01  e=9.451E+00  Homo sapiens

Solvent-accessible surface area (backbone atoms only — not comparable to full-atom values): 12186 Å² total; per-residue (Å²): 129,73,63,75,61,29,53,64,41,90,85,80,67,49,74,48,73,32,56,40,72,47,70,43,93,87,70,50,69,51,79,73,30,68,44,72,64,59,40,51,50,54,50,51,59,49,60,66,62,48,45,81,49,76,59,101,72,79,75,75,45,80,42,49,78,90,64,84,86,82,81,80,50,96,84,45,36,48,40,70,44,80,56,72,95,87,41,73,47,80,44,74,35,58,52,32,68,45,47,71,50,54,92,79,72,33,67,41,34,34,43,30,64,80,82,71,43,78,45,60,74,81,63,46,61,86,64,93,65,68,74,77,89,59,88,63,85,82,34,72,54,30,52,40,54,50,35,47,51,49,21,61,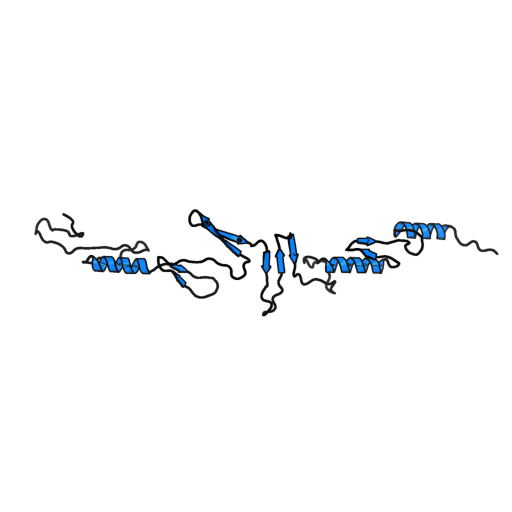72,73,34,89,69,33,37,56,59,94,68,45,72,46,55,48,39,45,90,75,63,74,22,60,45,73,69,54,22,51,49,53,51,48,62,55,57,77,68,58,82,86,78,82,128

Organism: Neisseria sicca (NCBI:txid490)

Foldseek 3Di:
DCDQVWDADPPPRDIDARWDWDQAPVRHIDHTDRDPVVNVVVVVVRQQQADWDDDPDDDIDGDHPPRDDDDDDPQQQWDWDQDPPRDIDIDGDQKHWDQPPVVVVGQIWICRNPVRDIDSDPQLDDDPDDPPPPPDDYDLNHLQVVLVVVQVVQDDPWDQDSNDTWAACRVVQRHGDPVVSVVSVVVVPVVPDPDDD

Sequence (197 aa):
AKALNTNIDPTTGEVAAPSFTVTKADGTKHPAVGTVQDALDKVGEEVTKGLNIVADNGSSEKVNLGDTVKYTSKDKNIVTTSGTGKEIDFSLAEKVTIGKDAANGGKPVVIDGKEGIVSGLTNTTLGAAPLAGSNKAATEAQLDATQVNLANVLGGNAANNNGNVTTSDIGGTGENTIHDAIKSVKATADKGWKLKA